Protein AF-A0A1I1MIX7-F1 (afdb_monomer)

Solvent-accessible surface area (backbone atoms only — not comparable to full-atom values): 12317 Å² total; per-residue (Å²): 139,83,84,81,81,80,83,80,70,85,82,81,63,100,79,68,85,80,72,80,70,82,56,67,70,62,54,50,52,52,53,54,58,64,48,46,45,30,50,53,32,47,52,51,39,51,51,48,45,48,46,65,67,43,51,55,58,55,56,74,70,38,85,90,53,54,66,66,58,53,48,53,56,44,54,57,51,50,57,50,48,54,55,51,53,52,52,50,50,56,52,46,53,53,43,52,72,75,42,73,88,74,57,72,67,53,57,50,32,51,50,51,44,53,51,52,50,49,50,35,66,76,44,53,48,55,58,50,50,55,51,51,52,38,46,70,72,72,46,88,76,84,88,73,64,64,66,59,54,49,54,52,50,52,50,51,43,44,51,35,30,51,51,46,23,51,51,49,52,49,64,54,55,66,52,61,72,58,74,78,66,76,71,76,98,74,79,72,93,71,84,86,63,86,76,84,82,72,90,86,90,130

Secondary structure (DSSP, 8-state):
-------------TT---S-S--HHHHHHHHHHHHHHHHHHHHHHHHHIIIIIIIHHHGGG-TTS-HHHHHHHHHHHHHHHHHHHHHHHHHHHHHHHTSSSPPHHHHHHHHHHHHHHHHIIIIIHHHHHHHHHHHHTT------THHHHHHHHHHHHHHHHHHHHHHHHHHHHHHHTTTT----S-S------GGGG-----

Radius of gyration: 31.41 Å; Cα contacts (8 Å, |Δi|>4): 96; chains: 1; bounding box: 87×46×108 Å

Mean predicted aligned error: 12.48 Å

pLDDT: mean 83.1, std 18.24, range [42.0, 98.69]

Structure (mmCIF, N/CA/C/O backbone):
data_AF-A0A1I1MIX7-F1
#
_entry.id   AF-A0A1I1MIX7-F1
#
loop_
_atom_site.group_PDB
_atom_site.id
_atom_site.type_symbol
_atom_site.label_atom_id
_atom_site.label_alt_id
_atom_site.label_comp_id
_atom_site.label_asym_id
_atom_site.label_entity_id
_atom_site.label_seq_id
_atom_site.pdbx_PDB_ins_code
_atom_site.Cartn_x
_atom_site.Cartn_y
_atom_site.Cartn_z
_atom_site.occupancy
_atom_site.B_iso_or_equiv
_atom_site.auth_seq_id
_atom_site.auth_comp_id
_atom_site.auth_asym_id
_atom_site.auth_atom_id
_atom_site.pdbx_PDB_model_num
ATOM 1 N N . MET A 1 1 ? -62.850 -11.387 54.634 1.00 42.66 1 MET A N 1
ATOM 2 C CA . MET A 1 1 ? -61.770 -12.376 54.425 1.00 42.66 1 MET A CA 1
ATOM 3 C C . MET A 1 1 ? -60.870 -11.863 53.310 1.00 42.66 1 MET A C 1
ATOM 5 O O . MET A 1 1 ? -61.192 -12.026 52.144 1.00 42.66 1 MET A O 1
ATOM 9 N N . SER A 1 2 ? -59.821 -11.125 53.666 1.00 42.34 2 SER A N 1
ATOM 10 C CA . SER A 1 2 ? -58.885 -10.482 52.737 1.00 42.34 2 SER A CA 1
ATOM 11 C C . SER A 1 2 ? -57.625 -11.338 52.601 1.00 42.34 2 SER A C 1
ATOM 13 O O . SER A 1 2 ? -56.813 -11.387 53.523 1.00 42.34 2 SER A O 1
ATOM 15 N N . HIS A 1 3 ? -57.473 -12.026 51.470 1.00 43.91 3 HIS A N 1
ATOM 16 C CA . HIS A 1 3 ? -56.252 -12.756 51.132 1.00 43.91 3 HIS A CA 1
ATOM 17 C C . HIS A 1 3 ? -55.156 -11.764 50.712 1.00 43.91 3 HIS A C 1
ATOM 19 O O . HIS A 1 3 ? -55.234 -11.164 49.643 1.00 43.91 3 HIS A O 1
ATOM 25 N N . GLN A 1 4 ? -54.130 -11.587 51.552 1.00 48.84 4 GLN A N 1
ATOM 26 C CA . GLN A 1 4 ? -52.862 -10.992 51.129 1.00 48.84 4 GLN A CA 1
ATOM 27 C C . GLN A 1 4 ? -52.078 -12.029 50.318 1.00 48.84 4 GLN A C 1
ATOM 29 O O . GLN A 1 4 ? -51.631 -13.041 50.855 1.00 48.84 4 GLN A O 1
ATOM 34 N N . HIS A 1 5 ? -51.890 -11.765 49.027 1.00 50.44 5 HIS A N 1
ATOM 35 C CA . HIS A 1 5 ? -50.872 -12.438 48.229 1.00 50.44 5 HIS A CA 1
ATOM 36 C C . HIS A 1 5 ? -49.501 -11.854 48.589 1.00 50.44 5 HIS A C 1
ATOM 38 O O . HIS A 1 5 ? -49.196 -10.707 48.264 1.00 50.44 5 HIS A O 1
ATOM 44 N N . GLY A 1 6 ? -48.681 -12.648 49.279 1.00 49.97 6 GLY A N 1
ATOM 45 C CA . GLY A 1 6 ? -47.275 -12.345 49.518 1.00 49.97 6 GLY A CA 1
ATOM 46 C C . GLY A 1 6 ? -46.502 -12.330 48.200 1.00 49.97 6 GLY A C 1
ATOM 47 O O . GLY A 1 6 ? -46.360 -13.357 47.540 1.00 49.97 6 GLY A O 1
ATOM 48 N N . ASN A 1 7 ? -46.009 -11.154 47.819 1.00 52.50 7 ASN A N 1
ATOM 49 C CA . ASN A 1 7 ? -45.075 -10.979 46.716 1.00 52.50 7 ASN A CA 1
ATOM 50 C C . ASN A 1 7 ? -43.683 -11.456 47.164 1.00 52.50 7 ASN A C 1
ATOM 52 O O . ASN A 1 7 ? -42.938 -10.714 47.804 1.00 52.50 7 ASN A O 1
ATOM 56 N N . LEU A 1 8 ? -43.352 -12.713 46.872 1.00 55.34 8 LEU A N 1
ATOM 57 C CA . LE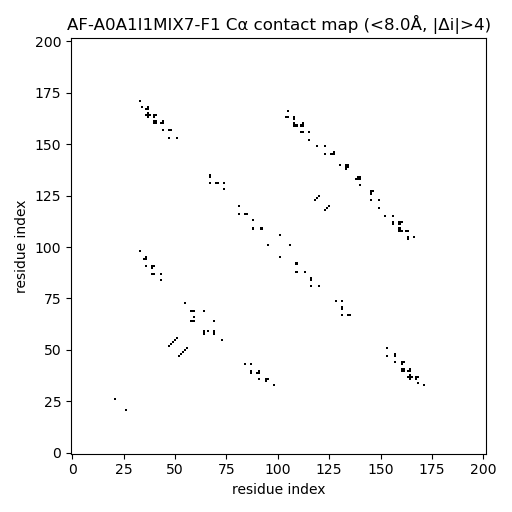U A 1 8 ? -42.007 -13.252 47.052 1.00 55.34 8 LEU A CA 1
ATOM 58 C C . LEU A 1 8 ? -41.136 -12.772 45.886 1.00 55.34 8 LEU A C 1
ATOM 60 O O . LEU A 1 8 ? -41.114 -13.375 44.814 1.00 55.34 8 LEU A O 1
ATOM 64 N N . GLY A 1 9 ? -40.436 -11.656 46.094 1.00 57.84 9 GLY A N 1
ATOM 65 C CA . GLY A 1 9 ? -39.380 -11.214 45.187 1.00 57.84 9 GLY A CA 1
ATOM 66 C C . GLY A 1 9 ? -38.271 -12.273 45.066 1.00 57.84 9 GLY A C 1
ATOM 67 O O . GLY A 1 9 ? -38.049 -13.042 46.006 1.00 57.84 9 GLY A O 1
ATOM 68 N N . PRO A 1 10 ? -37.565 -12.343 43.924 1.00 59.69 10 PRO A N 1
ATOM 69 C CA . PRO A 1 10 ? -36.564 -13.374 43.684 1.00 59.69 10 PRO A CA 1
ATOM 70 C C . PRO A 1 10 ? -35.424 -13.279 44.706 1.00 59.69 10 PRO A C 1
ATOM 72 O O . PRO A 1 10 ? -34.762 -12.247 44.830 1.00 59.69 10 PRO A O 1
ATOM 75 N N . SER A 1 11 ? -35.205 -14.381 45.429 1.00 56.81 11 SER A N 1
ATOM 76 C CA . SER A 1 11 ? -34.090 -14.571 46.358 1.00 56.81 11 SER A CA 1
ATOM 77 C C . SER A 1 11 ? -32.767 -14.404 45.608 1.00 56.81 11 SER A C 1
ATOM 79 O O . SER A 1 11 ? -32.398 -15.231 44.772 1.00 56.81 11 SER A O 1
ATOM 81 N N . ARG A 1 12 ? -32.072 -13.292 45.865 1.00 59.00 12 ARG A N 1
ATOM 82 C CA . ARG A 1 12 ? -30.731 -13.031 45.335 1.00 59.00 12 ARG A CA 1
ATOM 83 C C . ARG A 1 12 ? -29.746 -13.936 46.072 1.00 59.00 12 ARG A C 1
ATOM 85 O O . ARG A 1 12 ? -29.450 -13.709 47.241 1.00 59.00 12 ARG A O 1
ATOM 92 N N . GLY A 1 13 ? -29.274 -14.983 45.399 1.00 59.06 13 GLY A N 1
ATOM 93 C CA . GLY A 1 13 ? -28.223 -15.855 45.922 1.00 59.06 13 GLY A CA 1
ATOM 94 C C . GLY A 1 13 ? -26.883 -15.110 46.076 1.00 59.06 13 GLY A C 1
ATOM 95 O O . GLY A 1 13 ? -26.618 -14.174 45.321 1.00 59.06 13 GLY A O 1
ATOM 96 N N . PRO A 1 14 ? -26.008 -15.530 47.007 1.00 62.44 14 PRO A N 1
ATOM 97 C CA . PRO A 1 14 ? -24.787 -14.805 47.394 1.00 62.44 14 PRO A CA 1
ATOM 98 C C . PRO A 1 14 ? -23.654 -14.792 46.345 1.00 62.44 14 PRO A C 1
ATOM 100 O O . PRO A 1 14 ? -22.579 -14.274 46.619 1.00 62.44 14 PRO A O 1
ATOM 103 N N . PHE A 1 15 ? -23.876 -15.332 45.143 1.00 57.00 15 PHE A N 1
ATOM 104 C CA . PHE A 1 15 ? -22.891 -15.408 44.055 1.00 57.00 15 PHE A CA 1
ATOM 105 C C . PHE A 1 15 ? -23.497 -14.969 42.716 1.00 57.00 15 PHE A C 1
ATOM 107 O O . PHE A 1 15 ? -23.406 -15.656 41.699 1.00 57.00 15 PHE A O 1
ATOM 114 N N . GLN A 1 16 ? -24.159 -13.816 42.702 1.00 60.28 16 GLN A N 1
ATOM 115 C CA . GLN A 1 16 ? -24.535 -13.176 41.448 1.00 60.28 16 GLN A CA 1
ATOM 116 C C . GLN A 1 16 ? -23.322 -12.381 40.953 1.00 60.28 16 GLN A C 1
ATOM 118 O O . GLN A 1 16 ? -22.940 -11.385 41.556 1.00 60.28 16 GLN A O 1
ATOM 123 N N . ASN A 1 17 ? -22.680 -12.866 39.885 1.00 57.97 17 ASN A N 1
ATOM 124 C CA . ASN A 1 17 ? -21.638 -12.136 39.162 1.00 57.97 17 ASN A CA 1
ATOM 125 C C . ASN A 1 17 ? -22.316 -10.934 38.482 1.00 57.97 17 ASN A C 1
ATOM 127 O O . ASN A 1 17 ? -22.768 -11.017 37.343 1.00 57.97 17 ASN A O 1
ATOM 131 N N . ASP A 1 18 ? -22.473 -9.841 39.220 1.00 65.50 18 ASP A N 1
ATOM 132 C CA . ASP A 1 18 ? -23.163 -8.619 38.794 1.00 65.50 18 ASP A CA 1
ATOM 133 C C . ASP A 1 18 ? -22.338 -7.775 37.804 1.00 65.50 18 ASP A C 1
ATOM 135 O O . ASP A 1 18 ? -22.756 -6.694 37.393 1.00 65.50 18 ASP A O 1
ATOM 139 N N . GLY A 1 19 ? -21.163 -8.275 37.404 1.00 60.06 19 GLY A N 1
ATOM 140 C CA . GLY A 1 19 ? -20.243 -7.598 36.496 1.00 60.06 19 GLY A CA 1
ATOM 141 C C . GLY A 1 19 ? -19.558 -6.376 37.110 1.00 60.06 19 GLY A C 1
ATOM 142 O O . GLY A 1 19 ? -18.859 -5.668 36.387 1.00 60.06 19 GLY A O 1
ATOM 143 N N . SER A 1 20 ? -19.730 -6.123 38.414 1.00 65.25 20 SER A N 1
ATOM 144 C CA . SER A 1 20 ? -19.140 -4.969 39.099 1.00 65.25 20 SER A CA 1
ATOM 145 C C . SER A 1 20 ? -17.633 -5.110 39.326 1.00 65.25 20 SER A C 1
ATOM 147 O O . SER A 1 20 ? -16.941 -4.099 39.423 1.00 65.25 20 SER A O 1
ATOM 149 N N . VAL A 1 21 ? -17.109 -6.343 39.365 1.00 69.69 21 VAL A N 1
ATOM 150 C CA . VAL A 1 21 ? -15.674 -6.624 39.507 1.00 69.69 21 VAL A CA 1
ATOM 151 C C . VAL A 1 21 ? -15.020 -6.683 38.119 1.00 69.69 21 VAL A C 1
ATOM 153 O O . VAL A 1 21 ? -15.281 -7.625 37.362 1.00 69.69 21 VAL A O 1
ATOM 156 N N . PRO A 1 22 ? -14.143 -5.724 37.763 1.00 65.56 22 PRO A N 1
ATOM 157 C CA . PRO A 1 22 ? -13.394 -5.775 36.515 1.00 65.56 22 PRO A CA 1
ATOM 158 C C . PRO A 1 22 ? -12.522 -7.030 36.491 1.00 65.56 22 PRO A C 1
ATOM 160 O O . PRO A 1 22 ? -11.693 -7.228 37.377 1.00 65.56 22 PRO A O 1
ATOM 163 N N . GLN A 1 23 ? -12.686 -7.881 35.477 1.00 73.88 23 GLN A N 1
ATOM 164 C CA . GLN A 1 23 ? -11.796 -9.024 35.286 1.00 73.88 23 GLN A CA 1
ATOM 165 C C . GLN A 1 23 ? -10.536 -8.574 34.530 1.00 73.88 23 GLN A C 1
ATOM 167 O O . GLN A 1 23 ? -10.617 -8.323 33.321 1.00 73.88 23 GLN A O 1
ATOM 172 N N . PRO A 1 24 ? -9.362 -8.485 35.190 1.00 73.94 24 PRO A N 1
ATOM 173 C CA . PRO A 1 24 ? -8.175 -7.852 34.612 1.00 73.94 24 PRO A CA 1
ATOM 174 C C . PRO A 1 24 ? -7.695 -8.532 33.320 1.00 73.94 24 PRO A C 1
ATOM 176 O O . PRO A 1 24 ? -7.246 -7.850 32.401 1.00 73.94 24 PRO A O 1
ATOM 179 N N . GLY A 1 25 ? -7.852 -9.856 33.197 1.00 76.94 25 GLY A N 1
ATOM 180 C CA . GLY A 1 25 ? -7.454 -10.598 31.994 1.00 76.94 25 GLY A CA 1
ATOM 181 C C . GLY A 1 25 ? -8.296 -10.280 30.750 1.00 76.94 25 GLY A C 1
ATOM 182 O O . GLY A 1 25 ? -7.754 -10.146 29.654 1.00 76.94 25 GLY A O 1
ATOM 183 N N . ILE A 1 26 ? -9.612 -10.105 30.907 1.00 76.62 26 ILE A N 1
ATOM 184 C CA . ILE A 1 26 ? -10.526 -9.814 29.788 1.00 76.62 26 ILE A CA 1
ATOM 185 C C . ILE A 1 26 ? -10.331 -8.375 29.298 1.00 76.62 26 ILE A C 1
ATOM 187 O O . ILE A 1 26 ? -10.312 -8.126 28.091 1.00 76.62 26 ILE A O 1
ATOM 191 N N . GLU A 1 27 ? -10.145 -7.426 30.217 1.00 78.94 27 GLU A N 1
ATOM 192 C CA . GLU A 1 27 ? -9.895 -6.023 29.866 1.00 78.94 27 GLU A CA 1
ATOM 193 C C . GLU A 1 27 ? -8.525 -5.830 29.199 1.00 78.94 27 GLU A C 1
ATOM 195 O O . GLU A 1 27 ? -8.426 -5.100 28.210 1.00 78.94 27 GLU A O 1
ATOM 200 N N . ALA A 1 28 ? -7.492 -6.556 29.644 1.00 77.31 28 ALA A N 1
ATOM 201 C CA . ALA A 1 28 ? -6.195 -6.573 28.970 1.00 77.31 28 ALA A CA 1
ATOM 202 C C . ALA A 1 28 ? -6.303 -7.110 27.529 1.00 77.31 28 ALA A C 1
ATOM 204 O O . ALA A 1 28 ? -5.819 -6.469 26.594 1.00 77.31 28 ALA A O 1
ATOM 205 N N . ALA A 1 29 ? -7.004 -8.232 27.322 1.00 80.25 29 ALA A N 1
ATOM 206 C CA . ALA A 1 29 ? -7.214 -8.809 25.991 1.00 80.25 29 ALA A CA 1
ATOM 207 C C . ALA A 1 29 ? -7.983 -7.858 25.053 1.00 80.25 29 ALA A C 1
ATOM 209 O O . ALA A 1 29 ? -7.598 -7.667 23.898 1.00 80.25 29 ALA A O 1
ATOM 210 N N . ARG A 1 30 ? -9.025 -7.187 25.561 1.00 81.38 30 ARG A N 1
ATOM 211 C CA . ARG A 1 30 ? -9.769 -6.155 24.818 1.00 81.38 30 ARG A CA 1
ATOM 212 C C . ARG A 1 30 ? -8.898 -4.946 24.483 1.00 81.38 30 ARG A C 1
ATOM 214 O O . ARG A 1 30 ? -9.052 -4.373 23.406 1.00 81.38 30 ARG A O 1
ATOM 221 N N . GLY A 1 31 ? -8.000 -4.548 25.384 1.00 80.31 31 GLY A N 1
ATOM 222 C CA . GLY A 1 31 ? -7.022 -3.486 25.149 1.00 80.31 31 GLY A CA 1
ATOM 223 C C . GLY A 1 31 ? -6.083 -3.818 23.989 1.00 80.31 31 GLY A C 1
ATOM 224 O O . GLY A 1 31 ? -5.957 -3.024 23.058 1.00 80.31 31 GLY A O 1
ATOM 225 N N . VAL A 1 32 ? -5.506 -5.023 23.993 1.00 82.50 32 VAL A N 1
ATOM 226 C CA . VAL A 1 32 ? -4.638 -5.516 22.909 1.00 82.50 32 VAL A CA 1
ATOM 227 C C . VAL A 1 32 ? -5.398 -5.595 21.581 1.00 82.50 32 VAL A C 1
ATOM 229 O O . VAL A 1 32 ? -4.929 -5.074 20.571 1.00 82.50 32 VAL A O 1
ATOM 232 N N . GLN A 1 33 ? -6.609 -6.159 21.578 1.00 87.00 33 GLN A N 1
ATOM 233 C CA . GLN A 1 33 ? -7.450 -6.256 20.378 1.00 87.00 33 GLN A CA 1
ATOM 234 C C . GLN A 1 33 ? -7.757 -4.882 19.764 1.00 87.00 33 GLN A C 1
ATOM 236 O O . GLN A 1 33 ? -7.777 -4.726 18.546 1.00 87.00 33 GLN A O 1
ATOM 241 N N . ARG A 1 34 ? -7.967 -3.858 20.595 1.00 87.19 34 ARG A N 1
ATOM 242 C CA . ARG A 1 34 ? -8.242 -2.486 20.143 1.00 87.19 34 ARG A CA 1
ATOM 243 C C . ARG A 1 34 ? -7.042 -1.809 19.475 1.00 87.19 34 ARG A C 1
ATOM 245 O O . ARG A 1 34 ? -7.243 -0.927 18.641 1.00 87.19 34 ARG A O 1
ATOM 252 N N . LEU A 1 35 ? -5.820 -2.211 19.821 1.00 91.44 35 LEU A N 1
ATOM 253 C CA . LEU A 1 35 ? -4.591 -1.712 19.196 1.00 91.44 35 LEU A CA 1
ATOM 254 C C . LEU A 1 35 ? -4.305 -2.380 17.848 1.00 91.44 35 LEU A C 1
ATOM 256 O O . LEU A 1 35 ? -3.522 -1.852 17.063 1.00 91.44 35 LEU A O 1
ATOM 260 N N . PHE A 1 36 ? -4.967 -3.497 17.550 1.00 93.50 36 PHE A N 1
ATOM 261 C CA . PHE A 1 36 ? -4.713 -4.274 16.344 1.00 93.50 36 PHE A CA 1
ATOM 262 C C . PHE A 1 36 ? -4.994 -3.488 15.054 1.00 93.50 36 PHE A C 1
ATOM 264 O O . PHE A 1 36 ? -4.138 -3.425 14.177 1.00 93.50 36 PHE A O 1
ATOM 271 N N . LEU A 1 37 ? -6.150 -2.819 14.949 1.00 93.88 37 LEU A N 1
ATOM 272 C CA . LEU A 1 37 ? -6.503 -2.018 13.767 1.00 93.88 37 LEU A CA 1
ATOM 273 C C . LEU A 1 37 ? -5.492 -0.889 13.465 1.00 93.88 37 LEU A C 1
ATOM 275 O O . LEU A 1 37 ? -4.974 -0.866 12.347 1.00 93.88 37 LEU A O 1
ATOM 279 N N . PRO A 1 38 ? -5.191 0.046 14.397 1.00 95.25 38 PRO A N 1
ATOM 280 C CA . PRO A 1 38 ? -4.228 1.110 14.114 1.00 95.25 38 PRO A CA 1
ATOM 281 C C . PRO A 1 38 ? -2.820 0.561 13.876 1.00 95.25 38 PRO A C 1
ATOM 283 O O . PRO A 1 38 ? -2.110 1.096 13.033 1.00 95.25 38 PRO A O 1
ATOM 286 N N . PHE A 1 39 ? -2.423 -0.522 14.550 1.00 96.69 39 PHE A N 1
ATOM 287 C CA . PHE A 1 39 ? -1.136 -1.171 14.307 1.00 96.69 39 PHE A CA 1
ATOM 288 C C . PHE A 1 39 ? -1.003 -1.652 12.856 1.00 96.69 39 PHE A C 1
ATOM 290 O O . PHE A 1 39 ? -0.050 -1.288 12.170 1.00 96.69 39 PHE A O 1
ATOM 297 N N . VAL A 1 40 ? -1.986 -2.409 12.361 1.00 97.38 40 VAL A N 1
ATOM 298 C CA . VAL A 1 40 ? -1.993 -2.918 10.981 1.00 97.38 40 VAL A CA 1
ATOM 299 C C . VAL A 1 40 ? -2.028 -1.768 9.966 1.00 97.38 40 VAL A C 1
ATOM 301 O O . VAL A 1 40 ? -1.288 -1.800 8.984 1.00 97.38 40 VAL A O 1
ATOM 304 N N . ALA A 1 41 ? -2.837 -0.732 10.210 1.00 97.50 41 ALA A N 1
ATOM 305 C CA . ALA A 1 41 ? -2.936 0.426 9.321 1.00 97.50 41 ALA A CA 1
ATOM 306 C C . ALA A 1 41 ? -1.627 1.239 9.250 1.00 97.50 41 ALA A C 1
ATOM 308 O O . ALA A 1 41 ? -1.215 1.638 8.161 1.00 97.50 41 ALA A O 1
ATOM 309 N N . ILE A 1 42 ? -0.939 1.431 10.381 1.00 98.38 42 ILE A N 1
ATOM 310 C CA . ILE A 1 42 ? 0.362 2.115 10.439 1.00 98.38 42 ILE A CA 1
ATOM 311 C C . ILE A 1 42 ? 1.451 1.281 9.763 1.00 98.38 42 ILE A C 1
ATOM 313 O O . ILE A 1 42 ? 2.273 1.838 9.037 1.00 98.38 42 ILE A O 1
ATOM 317 N N . LEU A 1 43 ? 1.456 -0.041 9.960 1.00 98.50 43 LEU A N 1
ATOM 318 C CA . LEU A 1 43 ? 2.399 -0.921 9.268 1.00 98.50 43 LEU A CA 1
ATOM 319 C C . LEU A 1 43 ? 2.227 -0.852 7.751 1.00 98.50 43 LEU A C 1
ATOM 321 O O . LEU A 1 43 ? 3.218 -0.724 7.033 1.00 98.50 43 LEU A O 1
ATOM 325 N N . TRP A 1 44 ? 0.984 -0.885 7.264 1.00 98.56 44 TRP A N 1
ATOM 326 C CA . TRP A 1 44 ? 0.715 -0.720 5.838 1.00 98.56 44 TRP A CA 1
ATOM 327 C C . TRP A 1 44 ? 1.160 0.664 5.347 1.00 98.56 44 TRP A C 1
ATOM 329 O O . TRP A 1 44 ? 1.850 0.757 4.334 1.00 98.56 44 TRP A O 1
ATOM 339 N N . LEU A 1 45 ? 0.861 1.735 6.090 1.00 98.69 45 LEU A N 1
ATOM 340 C CA . LEU A 1 45 ? 1.309 3.086 5.744 1.00 98.69 45 LEU A CA 1
ATOM 341 C C . LEU A 1 45 ? 2.839 3.169 5.642 1.00 98.69 45 LEU A C 1
ATOM 343 O O . LEU A 1 45 ? 3.358 3.708 4.669 1.00 98.69 45 LEU A O 1
ATOM 347 N N . GLY A 1 46 ? 3.561 2.611 6.615 1.00 98.56 46 GLY A N 1
ATOM 348 C CA . GLY A 1 46 ? 5.022 2.577 6.617 1.00 98.56 46 GLY A CA 1
ATOM 349 C C . GLY A 1 46 ? 5.594 1.801 5.431 1.00 98.56 46 GLY A C 1
ATOM 350 O O . GLY A 1 46 ? 6.514 2.287 4.774 1.00 98.56 46 GLY A O 1
ATOM 351 N N . LEU A 1 47 ? 5.014 0.638 5.109 1.00 98.50 47 LEU A N 1
ATOM 352 C CA . LEU A 1 47 ? 5.387 -0.141 3.927 1.00 98.50 47 LEU A CA 1
ATOM 353 C C . LEU A 1 47 ? 5.181 0.666 2.636 1.00 98.50 47 LEU A C 1
ATOM 355 O O . LEU A 1 47 ? 6.086 0.735 1.808 1.00 98.50 47 LEU A O 1
ATOM 359 N N . LEU A 1 48 ? 4.014 1.293 2.481 1.00 98.25 48 LEU A N 1
ATOM 360 C CA . LEU A 1 48 ? 3.661 2.087 1.306 1.00 98.25 48 LEU A CA 1
ATOM 361 C C . LEU A 1 48 ? 4.603 3.285 1.134 1.00 98.25 48 LEU A C 1
ATOM 363 O O . LEU A 1 48 ? 5.138 3.497 0.048 1.00 98.25 48 LEU A O 1
ATOM 367 N N . LEU A 1 49 ? 4.866 4.040 2.204 1.00 98.44 49 LEU A N 1
ATOM 368 C CA . LEU A 1 49 ? 5.803 5.166 2.167 1.00 98.44 49 LEU A CA 1
ATOM 369 C C . LEU A 1 49 ? 7.229 4.701 1.843 1.00 98.44 49 LEU A C 1
ATOM 371 O O . LEU A 1 49 ? 7.891 5.281 0.982 1.00 98.44 49 LEU A O 1
ATOM 375 N N . GLY A 1 50 ? 7.686 3.624 2.483 1.00 98.25 50 GLY A N 1
ATOM 376 C CA . GLY A 1 50 ? 9.020 3.073 2.264 1.00 98.25 50 GLY A CA 1
ATOM 377 C C . GLY A 1 50 ? 9.237 2.587 0.831 1.00 98.25 50 GLY A C 1
ATOM 378 O O . GLY A 1 50 ? 10.259 2.900 0.224 1.00 98.25 50 GLY A O 1
ATOM 379 N N . VAL A 1 51 ? 8.277 1.860 0.257 1.00 97.56 51 VAL A N 1
ATOM 380 C CA . VAL A 1 51 ? 8.418 1.294 -1.092 1.00 97.56 51 VAL A CA 1
ATOM 381 C C . VAL A 1 51 ? 8.136 2.340 -2.173 1.00 97.56 51 VAL A C 1
ATOM 383 O O . VAL A 1 51 ? 8.972 2.552 -3.058 1.00 97.56 51 VAL A O 1
ATOM 386 N N . SER A 1 52 ? 6.986 3.013 -2.111 1.00 95.75 52 SER A N 1
ATOM 387 C CA . SER A 1 52 ? 6.507 3.876 -3.198 1.00 95.75 52 SER A CA 1
ATOM 388 C C . SER A 1 52 ? 7.156 5.260 -3.194 1.00 95.75 52 SER A C 1
ATOM 390 O O . SER A 1 52 ? 7.465 5.781 -4.264 1.00 95.75 52 SER A O 1
ATOM 392 N N . PHE A 1 53 ? 7.401 5.852 -2.019 1.00 96.56 53 PHE A N 1
ATOM 393 C CA . PHE A 1 53 ? 7.891 7.235 -1.913 1.00 96.56 53 PHE A CA 1
ATOM 394 C C . PHE A 1 53 ? 9.387 7.350 -1.635 1.00 96.56 53 PHE A C 1
ATOM 396 O O . PHE A 1 53 ? 9.963 8.396 -1.920 1.00 96.56 53 PHE A O 1
ATOM 403 N N . LEU A 1 54 ? 10.021 6.307 -1.097 1.00 97.62 54 LEU A N 1
ATOM 404 C CA . LEU A 1 54 ? 11.453 6.326 -0.800 1.00 97.62 54 LEU A CA 1
ATOM 405 C C . LEU A 1 54 ? 12.243 5.418 -1.745 1.00 97.62 54 LEU A C 1
ATOM 407 O O . LEU A 1 54 ? 13.032 5.907 -2.548 1.00 97.62 54 LEU A O 1
ATOM 411 N N . ALA A 1 55 ? 12.018 4.104 -1.698 1.00 96.44 55 ALA A N 1
ATOM 412 C CA . ALA A 1 55 ? 12.825 3.146 -2.454 1.00 96.44 55 ALA A CA 1
ATOM 413 C C . ALA A 1 55 ? 12.684 3.317 -3.976 1.00 96.44 55 ALA A C 1
ATOM 415 O O . ALA A 1 55 ? 13.676 3.258 -4.703 1.00 96.44 55 ALA A O 1
ATOM 416 N N . THR A 1 56 ? 11.461 3.547 -4.465 1.00 94.62 56 THR A N 1
ATOM 417 C CA . THR A 1 56 ? 11.182 3.670 -5.903 1.00 94.62 56 THR A CA 1
ATOM 418 C C . THR A 1 56 ? 11.820 4.890 -6.569 1.00 94.62 56 THR A C 1
ATOM 420 O O . THR A 1 56 ? 12.405 4.695 -7.632 1.00 94.62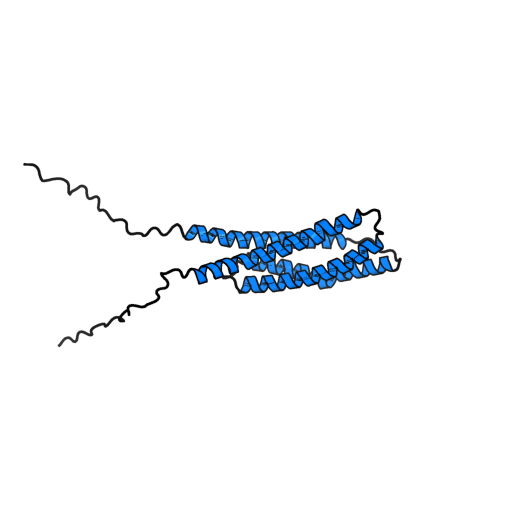 56 THR A O 1
ATOM 423 N N . PRO A 1 57 ? 11.740 6.123 -6.035 1.00 94.75 57 PRO A N 1
ATOM 424 C CA . PRO A 1 57 ? 12.447 7.246 -6.647 1.00 94.75 57 PRO A CA 1
ATOM 425 C C . PRO A 1 57 ? 13.966 7.112 -6.497 1.00 94.75 57 PRO A C 1
ATOM 427 O O . PRO A 1 57 ? 14.684 7.268 -7.480 1.00 94.75 57 PRO A O 1
ATOM 430 N N . VAL A 1 58 ? 14.458 6.726 -5.313 1.00 96.56 58 VAL A N 1
ATOM 431 C CA . VAL A 1 58 ? 15.904 6.669 -5.026 1.00 96.56 58 VAL A CA 1
ATOM 432 C C . VAL A 1 58 ? 16.652 5.703 -5.948 1.00 96.56 58 VAL A C 1
ATOM 434 O O . VAL A 1 58 ? 17.778 5.993 -6.342 1.00 96.56 58 VAL A O 1
ATOM 437 N N . LYS A 1 59 ? 16.051 4.579 -6.363 1.00 92.81 59 LYS A N 1
ATOM 438 C CA . LYS A 1 59 ? 16.728 3.659 -7.299 1.00 92.81 59 LYS A CA 1
ATOM 439 C C . LYS A 1 59 ? 17.009 4.275 -8.676 1.00 92.81 59 LYS A C 1
ATOM 441 O O . LYS A 1 59 ? 17.911 3.795 -9.351 1.00 92.81 59 LYS A O 1
ATOM 446 N N . PHE A 1 60 ? 16.268 5.302 -9.105 1.00 93.31 60 PHE A N 1
ATOM 447 C CA . PHE A 1 60 ? 16.512 5.975 -10.388 1.00 93.31 60 PHE A CA 1
ATOM 448 C C . PHE A 1 60 ? 17.635 7.019 -10.309 1.00 93.31 60 PHE A C 1
ATOM 450 O O . PHE A 1 60 ? 18.142 7.430 -11.346 1.00 93.31 60 PHE A O 1
ATOM 457 N N . GLU A 1 61 ? 18.072 7.384 -9.101 1.00 94.38 61 GLU A N 1
ATOM 458 C CA . GLU A 1 61 ? 19.240 8.248 -8.869 1.00 94.38 61 GLU A CA 1
ATOM 459 C C . GLU A 1 61 ? 20.569 7.473 -8.963 1.00 94.38 61 GLU A C 1
ATOM 461 O O . GLU A 1 61 ? 21.655 8.055 -8.999 1.00 94.38 61 GLU A O 1
ATOM 466 N N . ALA A 1 62 ? 20.518 6.137 -8.993 1.00 94.38 62 ALA A N 1
ATOM 467 C CA . ALA A 1 62 ? 21.706 5.303 -9.082 1.00 94.38 62 ALA A CA 1
ATOM 468 C C . ALA A 1 62 ? 22.304 5.348 -10.500 1.00 94.38 62 ALA A C 1
ATOM 470 O O . ALA A 1 62 ? 21.849 4.648 -11.399 1.00 94.38 62 ALA A O 1
ATOM 471 N N . VAL A 1 63 ? 23.380 6.121 -10.683 1.00 92.50 63 VAL A N 1
ATOM 472 C CA . VAL A 1 63 ? 24.068 6.314 -11.981 1.00 92.50 63 VAL A CA 1
ATOM 473 C C . VAL A 1 63 ? 24.536 4.999 -12.620 1.00 92.50 63 VAL A C 1
ATOM 475 O O . VAL A 1 63 ? 24.555 4.868 -13.841 1.00 92.50 63 VAL A O 1
ATOM 478 N N . SER A 1 64 ? 24.908 4.009 -11.806 1.00 94.94 64 SER A N 1
ATOM 479 C CA . SER A 1 64 ? 25.335 2.688 -12.283 1.00 94.94 64 SER A CA 1
ATOM 480 C C . SER A 1 64 ? 24.179 1.793 -12.740 1.00 94.94 64 SER A C 1
ATOM 482 O O . SER A 1 64 ? 24.426 0.750 -13.348 1.00 94.94 64 SER A O 1
ATOM 484 N N . LEU A 1 65 ? 22.928 2.160 -12.449 1.00 94.44 65 LEU A N 1
ATOM 485 C CA . LEU A 1 65 ? 21.758 1.346 -12.744 1.00 94.44 65 LEU A CA 1
ATOM 486 C C . LEU A 1 65 ? 21.126 1.773 -14.070 1.00 94.44 65 LEU A C 1
ATOM 488 O O . LEU A 1 65 ? 20.532 2.841 -14.194 1.00 94.44 65 LEU A O 1
ATOM 492 N N . ALA A 1 66 ? 21.203 0.896 -15.069 1.00 94.12 66 ALA A N 1
ATOM 493 C CA . ALA A 1 66 ? 20.551 1.134 -16.348 1.00 94.12 66 ALA A CA 1
ATOM 494 C C . ALA A 1 66 ? 19.020 1.205 -16.191 1.00 94.12 66 ALA A C 1
ATOM 496 O O . ALA A 1 66 ? 18.408 0.374 -15.513 1.00 94.12 66 ALA A O 1
ATOM 497 N N . LEU A 1 67 ? 18.388 2.157 -16.884 1.00 91.94 67 LEU A N 1
ATOM 498 C CA . LEU A 1 67 ? 16.945 2.399 -16.799 1.00 91.94 67 LEU A CA 1
ATOM 499 C C . LEU A 1 67 ? 16.083 1.138 -17.036 1.00 91.94 67 LEU A C 1
ATOM 501 O O . LEU A 1 67 ? 15.199 0.888 -16.216 1.00 91.94 67 LEU A O 1
ATOM 505 N N . PRO A 1 68 ? 16.320 0.302 -18.071 1.00 92.56 68 PRO A N 1
ATOM 506 C CA . PRO A 1 68 ? 15.520 -0.909 -18.278 1.00 92.56 68 PRO A CA 1
ATOM 507 C C . PRO A 1 68 ? 15.592 -1.882 -17.092 1.00 92.56 68 PRO A C 1
ATOM 509 O O . PRO A 1 68 ? 14.582 -2.471 -16.711 1.00 92.56 68 PRO A O 1
ATOM 512 N N . VAL A 1 69 ? 16.758 -1.985 -16.446 1.00 94.25 69 VAL A N 1
ATOM 513 C CA . VAL A 1 69 ? 16.952 -2.817 -15.250 1.00 94.25 69 VAL A CA 1
ATOM 514 C C . VAL A 1 69 ? 16.171 -2.239 -14.065 1.00 94.25 69 VAL A C 1
ATOM 516 O O . VAL A 1 69 ? 15.460 -2.969 -13.377 1.00 94.25 69 VAL A O 1
ATOM 519 N N . ALA A 1 70 ? 16.226 -0.921 -13.852 1.00 94.75 70 ALA A N 1
ATOM 520 C CA . ALA A 1 70 ? 15.460 -0.251 -12.798 1.00 94.75 70 ALA A CA 1
ATOM 521 C C . ALA A 1 70 ? 13.935 -0.417 -12.964 1.00 94.75 70 ALA A C 1
ATOM 523 O O . ALA A 1 70 ? 13.205 -0.543 -11.968 1.00 94.75 70 ALA A O 1
ATOM 524 N N . LEU A 1 71 ? 13.451 -0.421 -14.213 1.00 94.12 71 LEU A N 1
ATOM 525 C CA . LEU A 1 71 ? 12.046 -0.655 -14.552 1.00 94.12 71 LEU A CA 1
ATOM 526 C C . LEU A 1 71 ? 11.622 -2.101 -14.262 1.00 94.12 71 LEU A C 1
ATOM 528 O O . LEU A 1 71 ? 10.587 -2.294 -13.625 1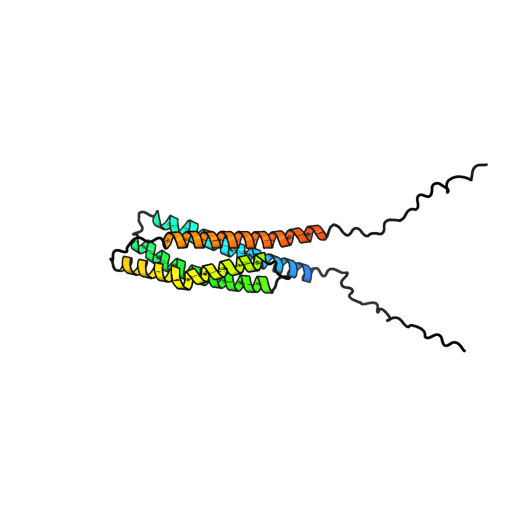.00 94.12 71 LEU A O 1
ATOM 532 N N . ASP A 1 72 ? 12.425 -3.099 -14.641 1.00 94.38 72 ASP A N 1
ATOM 533 C CA . ASP A 1 72 ? 12.108 -4.510 -14.372 1.00 94.38 72 ASP A CA 1
ATOM 534 C C . ASP A 1 72 ? 12.100 -4.829 -12.866 1.00 94.38 72 ASP A C 1
ATOM 536 O O . ASP A 1 72 ? 11.153 -5.432 -12.354 1.00 94.38 72 ASP A O 1
ATOM 540 N N . VAL A 1 73 ? 13.071 -4.300 -12.110 1.00 95.00 73 VAL A N 1
ATOM 541 C CA . VAL A 1 73 ? 13.063 -4.370 -10.635 1.00 95.00 73 VAL A CA 1
ATOM 542 C C . VAL A 1 73 ? 11.803 -3.713 -10.060 1.00 95.00 73 VAL A C 1
ATOM 544 O O . VAL A 1 73 ? 11.209 -4.218 -9.105 1.00 95.00 73 VAL A O 1
ATOM 547 N N . GLY A 1 74 ? 11.366 -2.596 -10.652 1.00 94.56 74 GLY A N 1
ATOM 548 C CA . GLY A 1 74 ? 10.120 -1.925 -10.285 1.00 94.56 74 GLY A CA 1
ATOM 549 C C . GLY A 1 74 ? 8.906 -2.819 -10.468 1.00 94.56 74 GLY A C 1
ATOM 550 O O . GLY A 1 74 ? 8.151 -3.005 -9.520 1.00 94.56 74 GLY A O 1
ATOM 551 N N . ARG A 1 75 ? 8.760 -3.414 -11.652 1.00 94.50 75 ARG A N 1
ATOM 552 C CA . ARG A 1 75 ? 7.657 -4.316 -11.998 1.00 94.50 75 ARG A CA 1
ATOM 553 C C . ARG A 1 75 ? 7.502 -5.445 -10.978 1.00 94.50 75 ARG A C 1
ATOM 555 O O . ARG A 1 75 ? 6.413 -5.665 -10.454 1.00 94.50 75 ARG A O 1
ATOM 562 N N . VAL A 1 76 ? 8.596 -6.128 -10.640 1.00 95.69 76 VAL A N 1
ATOM 563 C CA . VAL A 1 76 ? 8.563 -7.234 -9.667 1.00 95.69 76 VAL A CA 1
ATOM 564 C C . VAL A 1 76 ? 8.238 -6.735 -8.255 1.00 95.69 76 VAL A C 1
ATOM 566 O O . VAL A 1 76 ? 7.406 -7.329 -7.568 1.00 95.69 76 VAL A O 1
ATOM 569 N N . THR A 1 77 ? 8.843 -5.620 -7.834 1.00 96.12 77 THR A N 1
ATOM 570 C CA . THR A 1 77 ? 8.594 -5.016 -6.513 1.00 96.12 77 THR A CA 1
ATOM 571 C C . THR A 1 77 ? 7.131 -4.600 -6.348 1.00 96.12 77 THR A C 1
ATOM 573 O O . THR A 1 77 ? 6.512 -4.930 -5.338 1.00 96.12 77 THR A O 1
ATOM 576 N N . PHE A 1 78 ? 6.549 -3.930 -7.346 1.00 95.12 78 PHE A N 1
ATOM 577 C CA . PHE A 1 78 ? 5.160 -3.473 -7.296 1.00 95.12 78 PHE A CA 1
ATOM 578 C C . PHE A 1 78 ? 4.152 -4.620 -7.405 1.00 95.12 78 PHE A C 1
ATOM 580 O O . PHE A 1 78 ? 3.128 -4.589 -6.725 1.00 95.12 78 PHE A O 1
ATOM 587 N N . ALA A 1 79 ? 4.459 -5.676 -8.164 1.00 95.50 79 ALA A N 1
ATOM 588 C CA . ALA A 1 79 ? 3.636 -6.883 -8.184 1.00 95.50 79 ALA A CA 1
ATOM 589 C C . ALA A 1 79 ? 3.588 -7.574 -6.809 1.00 95.50 79 ALA A C 1
ATOM 591 O O . ALA A 1 79 ? 2.543 -8.095 -6.410 1.00 95.50 79 ALA A O 1
ATOM 592 N N . LEU A 1 80 ? 4.704 -7.584 -6.069 1.00 97.38 80 LEU A N 1
ATOM 593 C CA . LEU A 1 80 ? 4.727 -8.087 -4.695 1.00 97.38 80 LEU A CA 1
ATOM 594 C C . LEU A 1 80 ? 3.989 -7.144 -3.740 1.00 97.38 80 LEU A C 1
ATOM 596 O O . LEU A 1 80 ? 3.175 -7.622 -2.950 1.00 97.38 80 LEU A O 1
ATOM 600 N N . LEU A 1 81 ? 4.231 -5.832 -3.838 1.00 96.81 81 LEU A N 1
ATOM 601 C CA . LEU A 1 81 ? 3.544 -4.831 -3.024 1.00 96.81 81 LEU A CA 1
ATOM 602 C C . LEU A 1 81 ? 2.029 -4.997 -3.153 1.00 96.81 81 LEU A C 1
ATOM 604 O O . LEU A 1 81 ? 1.373 -5.199 -2.141 1.00 96.81 81 LEU A O 1
ATOM 608 N N . ALA A 1 82 ? 1.491 -5.059 -4.374 1.00 96.75 82 ALA A N 1
ATOM 609 C CA . ALA A 1 82 ? 0.058 -5.229 -4.610 1.00 96.75 82 ALA A CA 1
ATOM 610 C C . ALA A 1 82 ? -0.527 -6.461 -3.889 1.00 96.75 82 ALA A C 1
ATOM 612 O O . ALA A 1 82 ? -1.590 -6.376 -3.275 1.00 96.75 82 ALA A O 1
ATOM 613 N N . LYS A 1 83 ? 0.172 -7.606 -3.897 1.00 97.88 83 LYS A N 1
ATOM 614 C CA . LYS A 1 83 ? -0.258 -8.815 -3.162 1.00 97.88 83 LYS A CA 1
ATOM 615 C C . LYS A 1 83 ? -0.281 -8.588 -1.651 1.00 97.88 83 LYS A C 1
ATOM 617 O O . LYS A 1 83 ? -1.216 -9.011 -0.974 1.00 97.88 83 LYS A O 1
ATOM 622 N N . VAL A 1 84 ? 0.746 -7.924 -1.126 1.00 98.44 84 VAL A N 1
ATOM 623 C CA . VAL A 1 84 ? 0.850 -7.591 0.298 1.00 98.44 84 VAL A CA 1
ATOM 624 C C . VAL A 1 84 ? -0.226 -6.576 0.705 1.00 98.44 84 VAL A C 1
ATOM 626 O O . VAL A 1 84 ? -0.822 -6.715 1.768 1.00 98.44 84 VAL A O 1
ATOM 629 N N . GLU A 1 85 ? -0.560 -5.606 -0.146 1.00 98.19 85 GLU A N 1
ATOM 630 C CA . GLU A 1 85 ? -1.644 -4.649 0.105 1.00 98.19 85 GLU A CA 1
ATOM 631 C C . GLU A 1 85 ? -3.018 -5.327 0.177 1.00 98.19 85 GLU A C 1
ATOM 633 O O . GLU A 1 85 ? -3.834 -4.988 1.038 1.00 98.19 85 GLU A O 1
ATOM 638 N N . TRP A 1 86 ? -3.269 -6.342 -0.655 1.00 98.31 86 TRP A N 1
ATOM 639 C CA . TRP A 1 86 ? -4.474 -7.168 -0.538 1.00 98.31 86 TRP A CA 1
ATOM 640 C C . TRP A 1 86 ? -4.526 -7.946 0.782 1.00 98.31 86 TRP A C 1
ATOM 642 O O . TRP A 1 86 ? -5.588 -8.025 1.403 1.00 98.31 86 TRP A O 1
ATOM 652 N N . LEU A 1 87 ? -3.387 -8.456 1.262 1.00 98.31 87 LEU A N 1
ATOM 653 C CA . LEU A 1 87 ? -3.294 -9.088 2.581 1.00 98.31 87 LEU A CA 1
ATOM 654 C C . LEU A 1 87 ? -3.594 -8.090 3.712 1.00 98.31 87 LEU A C 1
ATOM 656 O O . LEU A 1 87 ? -4.359 -8.406 4.628 1.00 98.31 87 LEU A O 1
ATOM 660 N N . PHE A 1 88 ? -3.047 -6.874 3.647 1.00 98.44 88 PHE A N 1
ATOM 661 C CA . PHE A 1 88 ? -3.368 -5.815 4.606 1.00 98.44 88 PHE A CA 1
ATOM 662 C C . PHE A 1 88 ? -4.847 -5.429 4.560 1.00 98.44 88 PHE A C 1
ATOM 664 O O . PHE A 1 88 ? -5.472 -5.294 5.610 1.00 98.44 88 PHE A O 1
ATOM 671 N N . THR A 1 89 ? -5.434 -5.334 3.367 1.00 98.06 89 THR A N 1
ATOM 672 C CA . THR A 1 89 ? -6.866 -5.061 3.175 1.00 98.06 89 THR A CA 1
ATOM 673 C C . THR A 1 89 ? -7.727 -6.129 3.851 1.00 98.06 89 THR A C 1
ATOM 675 O O . THR A 1 89 ? -8.619 -5.798 4.635 1.00 98.06 89 THR A O 1
ATOM 678 N N . ALA A 1 90 ? -7.418 -7.411 3.624 1.00 97.81 90 ALA A N 1
ATOM 679 C CA . ALA A 1 90 ? -8.091 -8.531 4.280 1.00 97.81 90 ALA A CA 1
ATOM 680 C C . ALA A 1 90 ? -7.925 -8.489 5.813 1.00 97.81 90 ALA A C 1
ATOM 682 O O . ALA A 1 90 ? -8.869 -8.729 6.565 1.00 97.81 90 ALA A O 1
ATOM 683 N N . THR A 1 91 ? -6.740 -8.119 6.295 1.00 97.19 91 THR A N 1
ATOM 684 C CA . THR A 1 91 ? -6.466 -8.009 7.735 1.00 97.19 91 THR A CA 1
ATOM 685 C C . THR A 1 91 ? -7.250 -6.858 8.373 1.00 97.19 91 THR A C 1
ATOM 687 O O . THR A 1 91 ? -7.832 -7.020 9.447 1.00 97.19 91 THR A O 1
ATOM 690 N N . ILE A 1 92 ? -7.321 -5.701 7.705 1.00 95.69 92 ILE A N 1
ATOM 691 C CA . ILE A 1 92 ? -8.070 -4.533 8.181 1.00 95.69 92 ILE A CA 1
ATOM 692 C C . ILE A 1 92 ? -9.568 -4.822 8.237 1.00 95.69 92 ILE A C 1
ATOM 694 O O . ILE A 1 92 ? -10.194 -4.468 9.235 1.00 95.69 92 ILE A O 1
ATOM 698 N N . VAL A 1 93 ? -10.157 -5.477 7.228 1.00 95.12 93 VAL A N 1
ATOM 699 C CA . VAL A 1 93 ? -11.598 -5.781 7.278 1.00 95.12 93 VAL A CA 1
ATOM 700 C C . VAL A 1 93 ? -11.924 -6.702 8.453 1.00 95.12 93 VAL A C 1
ATOM 702 O O . VAL A 1 93 ? -12.871 -6.428 9.187 1.00 95.12 93 VAL A O 1
ATOM 705 N N . VAL A 1 94 ? -11.091 -7.713 8.728 1.00 94.06 94 VAL A N 1
ATOM 706 C CA . VAL A 1 94 ? -11.239 -8.564 9.921 1.00 94.06 94 VAL A CA 1
ATOM 707 C C . VAL A 1 94 ? -11.127 -7.731 11.203 1.00 94.06 94 VAL A C 1
ATOM 709 O O . VAL A 1 94 ? -11.976 -7.842 12.085 1.00 94.06 94 VAL A O 1
ATOM 712 N N . ALA A 1 95 ? -10.140 -6.836 11.300 1.00 92.69 95 ALA A N 1
ATOM 713 C CA . ALA A 1 95 ? -9.971 -5.962 12.463 1.00 92.69 95 ALA A CA 1
ATOM 714 C C . ALA A 1 95 ? -11.172 -5.019 12.693 1.00 92.69 95 ALA A C 1
ATOM 716 O O . ALA A 1 95 ? -11.556 -4.769 13.841 1.00 92.69 95 ALA A O 1
ATOM 717 N N . ILE A 1 96 ? -11.786 -4.512 11.617 1.00 91.19 96 ILE A N 1
ATOM 718 C CA . ILE A 1 96 ? -13.005 -3.693 11.675 1.00 91.19 96 ILE A CA 1
ATOM 719 C C . ILE A 1 96 ? -14.189 -4.530 12.171 1.00 91.19 96 ILE A C 1
ATOM 721 O O . ILE A 1 96 ? -14.897 -4.078 13.069 1.00 91.19 96 ILE A O 1
ATOM 725 N N . LEU A 1 97 ? -14.383 -5.742 11.641 1.00 89.88 97 LEU A N 1
ATOM 726 C CA . LEU A 1 97 ? -15.486 -6.636 12.025 1.00 89.88 97 LEU A CA 1
ATOM 727 C C . LEU A 1 97 ? -15.405 -7.097 13.488 1.00 89.88 97 LEU A C 1
ATOM 729 O O . LEU A 1 97 ? -16.432 -7.306 14.126 1.00 89.88 97 LEU A O 1
ATOM 733 N N . LEU A 1 98 ? -14.193 -7.223 14.032 1.00 87.12 98 LEU A N 1
ATOM 734 C CA . LEU A 1 98 ? -13.953 -7.582 15.433 1.00 87.12 98 LEU A CA 1
ATOM 735 C C . LEU A 1 98 ? -14.031 -6.382 16.395 1.00 87.12 98 LEU A C 1
ATOM 737 O O . LEU A 1 98 ? -13.877 -6.553 17.605 1.00 87.12 98 LEU A O 1
ATOM 741 N N . SER A 1 99 ? -14.229 -5.165 15.890 1.00 80.12 99 SER A N 1
ATOM 742 C CA . SER A 1 99 ? -14.292 -3.944 16.696 1.00 80.12 99 SER A CA 1
ATOM 743 C C . SER A 1 99 ? -15.744 -3.526 16.995 1.00 80.12 99 SER A C 1
ATOM 745 O O . SER A 1 99 ? -16.651 -3.864 16.238 1.00 80.12 99 SER A O 1
ATOM 747 N N . PRO A 1 100 ? -15.996 -2.745 18.071 1.00 75.81 100 PRO A N 1
ATOM 748 C CA . PRO A 1 100 ? -17.309 -2.140 18.331 1.00 75.81 100 PRO A CA 1
ATOM 749 C C . PRO A 1 100 ? -17.820 -1.341 17.121 1.00 75.81 100 PRO A C 1
ATOM 751 O O . PRO A 1 100 ? -16.984 -0.895 16.327 1.00 75.81 100 PRO A O 1
ATOM 754 N N . PRO A 1 101 ? -19.147 -1.097 17.009 1.00 66.12 101 PRO A N 1
ATOM 755 C CA . PRO A 1 101 ? -19.782 -0.641 15.780 1.00 66.12 101 PRO A CA 1
ATOM 756 C C . PRO A 1 101 ? -19.009 0.520 15.140 1.00 66.12 101 PRO A C 1
ATOM 758 O O . PRO A 1 101 ? -18.798 1.561 15.777 1.00 66.12 101 PRO A O 1
ATOM 761 N N . PRO A 1 102 ? -18.514 0.315 13.912 1.00 65.62 102 PRO A N 1
ATOM 762 C CA . PRO A 1 102 ? -17.601 1.239 13.266 1.00 65.62 102 PRO A CA 1
ATOM 763 C C . PRO A 1 102 ? -18.307 2.542 12.899 1.00 65.62 102 PRO A C 1
ATOM 765 O O . PRO A 1 102 ? -19.452 2.564 12.451 1.00 65.62 102 PRO A O 1
ATOM 768 N N . ARG A 1 103 ? -17.585 3.652 13.056 1.00 80.75 103 ARG A N 1
ATOM 769 C CA . ARG A 1 103 ? -18.028 4.958 12.563 1.00 80.75 103 ARG A CA 1
ATOM 770 C C . ARG A 1 103 ? -18.020 4.949 11.035 1.00 80.75 103 ARG A C 1
ATOM 772 O O . ARG A 1 103 ? -17.128 4.342 10.444 1.00 80.75 103 ARG A O 1
ATOM 779 N N . LEU A 1 104 ? -18.949 5.681 10.415 1.00 89.56 104 LEU A N 1
ATOM 780 C CA . LEU A 1 104 ? -19.043 5.865 8.957 1.00 89.56 104 LEU A CA 1
ATOM 781 C C . LEU A 1 104 ? -17.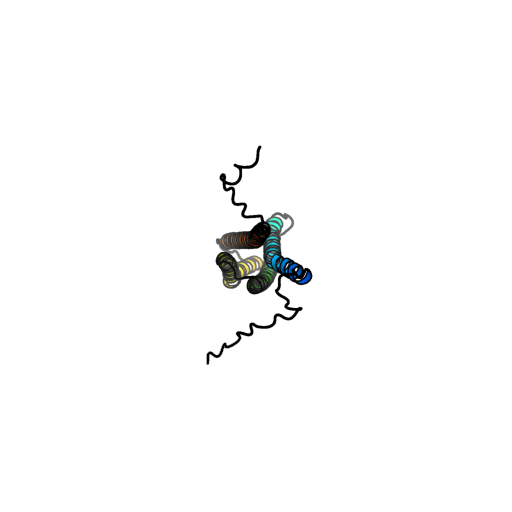672 6.140 8.315 1.00 89.56 104 LEU A C 1
ATOM 783 O O . LEU A 1 104 ? -17.326 5.531 7.310 1.00 89.56 104 LEU A O 1
ATOM 787 N N . LEU A 1 105 ? -16.851 6.968 8.969 1.00 90.62 105 LEU A N 1
ATOM 788 C CA . LEU A 1 105 ? -15.501 7.312 8.524 1.00 90.62 105 LEU A CA 1
ATOM 789 C C . LEU A 1 105 ? -14.587 6.092 8.292 1.00 90.62 105 LEU A C 1
ATOM 791 O O . LEU A 1 105 ? -13.859 6.074 7.305 1.00 90.62 105 LEU A O 1
ATOM 795 N N . ARG A 1 106 ? -14.642 5.053 9.141 1.00 92.50 106 ARG A N 1
ATOM 796 C CA . ARG A 1 106 ? -13.806 3.846 8.975 1.00 92.50 106 ARG A CA 1
ATOM 797 C C . ARG A 1 106 ? -14.146 3.105 7.691 1.00 92.50 106 ARG A C 1
ATOM 799 O O . ARG A 1 106 ? -13.246 2.737 6.942 1.00 92.50 106 ARG A O 1
ATOM 806 N N . TRP A 1 107 ? -15.439 2.907 7.444 1.00 93.00 107 TRP A N 1
ATOM 807 C CA . TRP A 1 107 ? -15.914 2.247 6.231 1.00 93.00 107 TRP A CA 1
ATOM 808 C C . TRP A 1 107 ? -15.635 3.083 4.989 1.00 93.00 107 TRP A C 1
ATOM 810 O O . TRP A 1 107 ? -15.242 2.517 3.975 1.00 93.00 107 TRP A O 1
ATOM 820 N N . SER A 1 108 ? -15.753 4.411 5.073 1.00 95.19 108 SER A N 1
ATOM 821 C CA . SER A 1 108 ? -15.386 5.302 3.970 1.00 95.19 108 SER A CA 1
ATOM 822 C C . SER A 1 108 ? -13.898 5.201 3.621 1.00 95.19 108 SER A C 1
ATOM 824 O O . SER A 1 108 ? -13.570 5.021 2.451 1.00 95.19 108 SER A O 1
ATOM 826 N N . CYS A 1 109 ? -12.994 5.246 4.610 1.00 95.81 109 CYS A N 1
ATOM 827 C CA . CYS A 1 109 ? -11.554 5.080 4.370 1.00 95.81 109 CYS A CA 1
ATOM 828 C C . CYS A 1 109 ? -11.229 3.691 3.802 1.00 95.81 109 CYS A C 1
ATOM 830 O O . CYS A 1 109 ? -10.483 3.583 2.831 1.00 95.81 109 CYS A O 1
ATOM 832 N N . PHE A 1 110 ? -11.812 2.630 4.366 1.00 95.94 110 PHE A N 1
ATOM 833 C CA . PHE A 1 110 ? -11.620 1.262 3.880 1.00 95.94 110 PHE A CA 1
ATOM 834 C C . PHE A 1 110 ? -12.143 1.067 2.447 1.00 95.94 110 PHE A C 1
ATOM 836 O O . PHE A 1 110 ? -11.461 0.476 1.607 1.00 95.94 110 PHE A O 1
ATOM 843 N N . GLY A 1 111 ? -13.332 1.593 2.149 1.00 96.75 111 GLY A N 1
ATOM 844 C CA . GLY A 1 111 ? -13.924 1.554 0.815 1.00 96.75 111 GLY A CA 1
ATOM 845 C C . GLY A 1 111 ? -13.076 2.309 -0.206 1.00 96.75 111 GLY A C 1
ATOM 846 O O . GLY A 1 111 ? -12.823 1.786 -1.288 1.00 96.75 111 GLY A O 1
ATOM 847 N N . ALA A 1 112 ? -12.560 3.487 0.158 1.00 97.31 112 ALA A N 1
ATOM 848 C CA . ALA A 1 112 ? -11.644 4.250 -0.686 1.00 97.31 112 ALA A CA 1
ATOM 849 C C . ALA A 1 112 ? -10.340 3.483 -0.966 1.00 97.31 112 ALA A C 1
ATOM 851 O O . ALA A 1 112 ? -9.940 3.382 -2.124 1.00 97.31 112 ALA A O 1
ATOM 852 N N . LEU A 1 113 ? -9.713 2.888 0.058 1.00 97.94 113 LEU A N 1
ATOM 853 C CA . LEU A 1 113 ? -8.513 2.054 -0.107 1.00 97.94 113 LEU A CA 1
ATOM 854 C C . LEU A 1 113 ? -8.764 0.891 -1.069 1.00 97.94 113 LEU A C 1
ATOM 856 O O . LEU A 1 113 ? -8.012 0.693 -2.020 1.00 97.94 113 LEU A O 1
ATOM 860 N N . THR A 1 114 ? -9.856 0.161 -0.849 1.00 97.88 114 THR A N 1
ATOM 861 C CA . THR A 1 114 ? -10.225 -0.996 -1.671 1.00 97.88 114 THR A CA 1
ATOM 862 C C . THR A 1 114 ? -10.501 -0.583 -3.116 1.00 97.88 114 THR A C 1
ATOM 864 O O . THR A 1 114 ? -10.040 -1.243 -4.044 1.00 97.88 114 THR A O 1
ATOM 867 N N . LEU A 1 115 ? -11.205 0.534 -3.326 1.00 98.19 115 LEU A N 1
ATOM 868 C CA . LEU A 1 115 ? -11.477 1.064 -4.660 1.00 98.19 115 LEU A CA 1
ATOM 869 C C . LEU A 1 115 ? -10.183 1.429 -5.394 1.00 98.19 115 LEU A C 1
ATOM 871 O O . LEU A 1 115 ? -10.021 1.062 -6.556 1.00 98.19 115 LEU A O 1
ATOM 875 N N . VAL A 1 116 ? -9.249 2.108 -4.723 1.00 98.12 116 VAL A N 1
ATOM 876 C CA . VAL A 1 116 ? -7.950 2.448 -5.319 1.00 98.12 116 VAL A CA 1
ATOM 877 C C . VAL A 1 116 ? -7.175 1.184 -5.691 1.00 98.12 116 VAL A C 1
ATOM 879 O O . VAL A 1 116 ? -6.684 1.097 -6.815 1.00 98.12 116 VAL A O 1
ATOM 882 N N . LEU A 1 117 ? -7.122 0.179 -4.809 1.00 97.75 117 LEU A N 1
ATOM 883 C CA . LEU A 1 117 ? -6.454 -1.094 -5.103 1.00 97.75 117 LEU A CA 1
ATOM 884 C C . LEU A 1 117 ? -7.089 -1.838 -6.279 1.00 97.75 117 LEU A C 1
ATOM 886 O O . LEU A 1 117 ? -6.368 -2.402 -7.098 1.00 97.75 117 LEU A O 1
ATOM 890 N N . LEU A 1 118 ? -8.418 -1.819 -6.406 1.00 98.19 118 LEU A N 1
ATOM 891 C CA . LEU A 1 118 ? -9.111 -2.411 -7.551 1.00 98.19 118 LEU A CA 1
ATOM 892 C C . LEU A 1 118 ? -8.747 -1.699 -8.854 1.00 98.19 118 LEU A C 1
ATOM 894 O O . LEU A 1 118 ? -8.390 -2.353 -9.831 1.00 98.19 118 LEU A O 1
ATOM 898 N N . VAL A 1 119 ? -8.787 -0.365 -8.866 1.00 98.06 119 VAL A N 1
ATOM 899 C CA . VAL A 1 119 ? -8.391 0.435 -10.036 1.00 98.06 119 VAL A CA 1
ATOM 900 C C . VAL A 1 119 ? -6.927 0.173 -10.402 1.00 98.06 119 VAL A C 1
ATOM 902 O O . VAL A 1 119 ? -6.597 0.027 -11.582 1.00 98.06 119 VAL A O 1
ATOM 905 N N . GLN A 1 120 ? -6.048 0.058 -9.404 1.00 97.44 120 GLN A N 1
ATOM 906 C CA . GLN A 1 120 ? -4.644 -0.275 -9.621 1.00 97.44 120 GLN A CA 1
ATOM 907 C C . GLN A 1 120 ? -4.471 -1.677 -10.206 1.00 97.44 120 GLN A C 1
ATOM 909 O O . 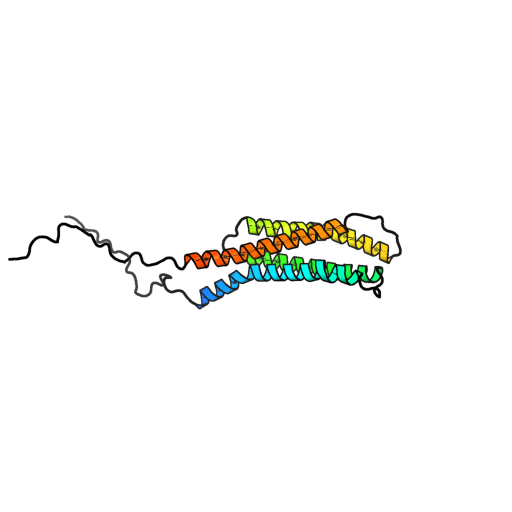GLN A 1 120 ? -3.812 -1.825 -11.232 1.00 97.44 120 GLN A O 1
ATOM 914 N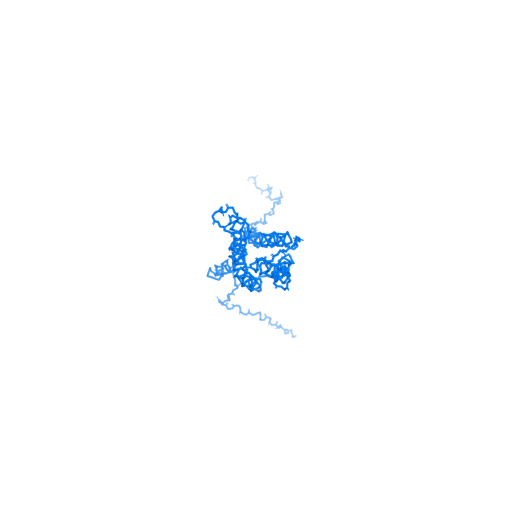 N . ALA A 1 121 ? -5.084 -2.690 -9.597 1.00 96.50 121 ALA A N 1
ATOM 915 C CA . ALA A 1 121 ? -4.924 -4.084 -9.990 1.00 96.50 121 ALA A CA 1
ATOM 916 C C . ALA A 1 121 ? -5.528 -4.395 -11.367 1.00 96.50 121 ALA A C 1
ATOM 918 O O . ALA A 1 121 ? -4.941 -5.154 -12.134 1.00 96.50 121 ALA A O 1
ATOM 919 N N . LEU A 1 122 ? -6.693 -3.822 -11.682 1.00 97.31 122 LEU A N 1
ATOM 920 C CA . LEU A 1 122 ? -7.448 -4.165 -12.890 1.00 97.31 122 LEU A CA 1
ATOM 921 C C . LEU A 1 122 ? -7.061 -3.328 -14.108 1.00 97.31 122 LEU A C 1
ATOM 923 O O . LEU A 1 122 ? -7.286 -3.763 -15.235 1.00 97.31 122 LEU A O 1
ATOM 927 N N . TRP A 1 123 ? -6.502 -2.133 -13.905 1.00 97.69 123 TRP A N 1
ATOM 928 C CA . TRP A 1 123 ? -6.223 -1.214 -15.005 1.00 97.69 123 TRP A CA 1
ATOM 929 C C . TRP A 1 123 ? -4.825 -0.613 -14.948 1.00 97.69 123 TRP A C 1
ATOM 931 O O . TRP A 1 123 ? -4.041 -0.802 -15.878 1.00 97.69 123 TRP A O 1
ATOM 941 N N . LEU A 1 124 ? -4.498 0.108 -13.874 1.00 96.44 124 LEU A N 1
ATOM 942 C CA . LEU A 1 124 ? -3.316 0.968 -13.879 1.00 96.44 124 LEU A CA 1
ATOM 943 C C . LEU A 1 124 ? -2.003 0.173 -13.911 1.00 96.44 124 LEU A C 1
ATOM 945 O O . LEU A 1 124 ? -1.127 0.493 -14.712 1.00 96.44 124 LEU A O 1
ATOM 949 N N . LEU A 1 125 ? -1.872 -0.863 -13.076 1.00 94.94 125 LEU A N 1
ATOM 950 C CA . LEU A 1 125 ? -0.685 -1.722 -13.045 1.00 94.94 125 LEU A CA 1
ATOM 951 C C . LEU A 1 125 ? -0.527 -2.526 -14.346 1.00 94.94 125 LEU A C 1
ATOM 953 O O . LEU A 1 125 ? 0.549 -2.432 -14.933 1.00 94.94 125 LEU A O 1
ATOM 957 N N . PRO A 1 126 ? -1.563 -3.204 -14.889 1.00 95.56 126 PRO A N 1
ATOM 958 C CA . PRO A 1 126 ? -1.464 -3.842 -16.204 1.00 95.56 126 PRO A CA 1
ATOM 959 C C . PRO A 1 126 ? -1.025 -2.886 -17.323 1.00 95.56 126 PRO A C 1
ATOM 961 O O . PRO A 1 126 ? -0.184 -3.236 -18.152 1.00 95.56 126 PRO A O 1
ATOM 964 N N . ALA A 1 127 ? -1.562 -1.660 -17.341 1.00 95.06 127 ALA A N 1
ATOM 965 C CA . ALA A 1 127 ? -1.201 -0.653 -18.337 1.00 95.06 127 ALA A CA 1
ATOM 966 C C . ALA A 1 127 ? 0.261 -0.190 -18.203 1.00 95.06 127 ALA A C 1
ATOM 968 O O . ALA A 1 127 ? 0.930 0.049 -19.209 1.00 95.06 127 ALA A O 1
ATOM 969 N N . LEU A 1 128 ? 0.772 -0.060 -16.975 1.00 94.00 128 LEU A N 1
ATOM 970 C CA . LEU A 1 128 ? 2.175 0.270 -16.720 1.00 94.00 128 LEU A CA 1
ATOM 971 C C . LEU A 1 128 ? 3.104 -0.893 -17.094 1.00 94.00 128 LEU A C 1
ATOM 973 O O . LEU A 1 128 ? 4.108 -0.667 -17.771 1.00 94.00 128 LEU A O 1
ATOM 977 N N . ASP A 1 129 ? 2.738 -2.123 -16.740 1.00 94.12 129 ASP A N 1
ATOM 978 C CA . ASP A 1 129 ? 3.519 -3.329 -17.029 1.00 94.12 129 ASP A CA 1
ATOM 979 C C . ASP A 1 129 ? 3.674 -3.567 -18.534 1.00 94.12 129 ASP A C 1
ATOM 981 O O . ASP A 1 129 ? 4.778 -3.846 -19.002 1.00 94.12 129 ASP A O 1
ATOM 985 N N . ALA A 1 130 ? 2.607 -3.375 -19.316 1.00 93.50 130 ALA A N 1
ATOM 986 C CA . ALA A 1 130 ? 2.668 -3.472 -20.775 1.00 93.50 130 ALA A CA 1
ATOM 987 C C . ALA A 1 130 ? 3.664 -2.468 -21.384 1.00 93.50 130 ALA A C 1
ATOM 989 O O . ALA A 1 130 ? 4.362 -2.771 -22.353 1.00 93.50 130 ALA A O 1
ATOM 990 N N . ARG A 1 131 ? 3.772 -1.271 -20.795 1.00 93.62 131 ARG A N 1
ATOM 991 C CA . ARG A 1 131 ? 4.710 -0.236 -21.251 1.00 93.62 131 ARG A CA 1
ATOM 992 C C . ARG A 1 131 ? 6.142 -0.562 -20.856 1.00 93.62 131 ARG A C 1
ATOM 994 O O . ARG A 1 131 ? 7.036 -0.385 -21.678 1.00 93.62 131 ARG A O 1
ATOM 1001 N N . VAL A 1 132 ? 6.361 -1.086 -19.649 1.00 93.50 132 VAL A N 1
ATOM 1002 C CA . VAL A 1 132 ? 7.676 -1.605 -19.241 1.00 93.50 132 VAL A CA 1
ATOM 1003 C C . VAL A 1 132 ? 8.114 -2.731 -20.178 1.00 93.50 132 VAL A C 1
ATOM 1005 O O . VAL A 1 132 ? 9.237 -2.697 -20.670 1.00 93.50 132 VAL A O 1
ATOM 1008 N N . ALA A 1 133 ? 7.225 -3.672 -20.507 1.00 93.62 133 ALA A N 1
ATOM 1009 C CA . ALA A 1 133 ? 7.520 -4.755 -21.444 1.00 93.62 133 ALA A CA 1
ATOM 1010 C C . ALA A 1 133 ? 7.913 -4.238 -22.842 1.00 93.62 133 ALA A C 1
ATOM 1012 O O . ALA A 1 133 ? 8.876 -4.731 -23.426 1.00 93.62 133 ALA A O 1
ATOM 1013 N N . ALA A 1 134 ? 7.232 -3.207 -23.355 1.00 93.19 134 ALA A N 1
ATOM 1014 C CA . ALA A 1 134 ? 7.583 -2.581 -24.632 1.00 93.19 134 AL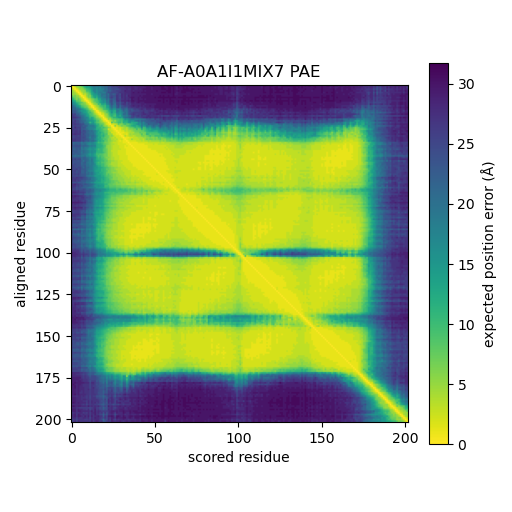A A CA 1
ATOM 1015 C C . ALA A 1 134 ? 8.977 -1.921 -24.610 1.00 93.19 134 ALA A C 1
ATOM 1017 O O . ALA A 1 134 ? 9.734 -2.071 -25.568 1.00 93.19 134 ALA A O 1
ATOM 1018 N N . ILE A 1 135 ? 9.340 -1.246 -23.511 1.00 92.94 135 ILE A N 1
ATOM 1019 C CA . ILE A 1 135 ? 10.679 -0.653 -23.327 1.00 92.94 135 ILE A CA 1
ATOM 1020 C C . ILE A 1 135 ? 11.749 -1.748 -23.266 1.00 92.94 135 ILE A C 1
ATOM 1022 O O . ILE A 1 135 ? 12.794 -1.624 -23.900 1.00 92.94 135 ILE A O 1
ATOM 1026 N N . LEU A 1 136 ? 11.485 -2.835 -22.535 1.00 91.38 136 LEU A N 1
ATOM 1027 C CA . LEU A 1 136 ? 12.399 -3.976 -22.432 1.00 91.38 136 LEU A CA 1
ATOM 1028 C C . LEU A 1 136 ? 12.616 -4.677 -23.781 1.00 91.38 136 LEU A C 1
ATOM 1030 O O . LEU A 1 136 ? 13.703 -5.188 -24.031 1.00 91.38 136 LEU A O 1
ATOM 1034 N N . ALA A 1 137 ? 11.621 -4.653 -24.670 1.00 93.56 137 ALA A N 1
ATOM 1035 C CA . ALA A 1 137 ? 11.736 -5.143 -26.044 1.00 93.56 137 ALA A CA 1
ATOM 1036 C C . ALA A 1 137 ? 12.475 -4.173 -26.996 1.00 93.56 137 ALA A C 1
ATOM 1038 O O . ALA A 1 137 ? 12.588 -4.458 -28.186 1.00 93.56 137 ALA A O 1
ATOM 1039 N N . GLY A 1 138 ? 12.963 -3.027 -26.503 1.00 91.50 138 GLY A N 1
ATOM 1040 C CA . GLY A 1 138 ? 13.644 -2.002 -27.303 1.00 91.50 138 GLY A CA 1
ATOM 1041 C C . GLY A 1 138 ? 12.703 -1.053 -28.056 1.00 91.50 138 GLY A C 1
ATOM 1042 O O . GLY A 1 138 ? 13.160 -0.268 -28.886 1.00 91.50 138 GLY A O 1
ATOM 1043 N N . GLY A 1 139 ? 11.396 -1.110 -27.787 1.00 89.00 139 GLY A N 1
ATOM 1044 C CA . GLY A 1 139 ? 10.401 -0.234 -28.399 1.00 89.00 139 GLY A CA 1
ATOM 1045 C C . GLY A 1 139 ? 10.351 1.157 -27.759 1.00 89.00 139 GLY A C 1
ATOM 1046 O O . GLY A 1 139 ? 10.583 1.326 -26.561 1.00 89.00 139 GLY A O 1
ATOM 1047 N N . ALA A 1 140 ? 9.984 2.166 -28.550 1.00 84.31 140 ALA A N 1
ATOM 1048 C CA . ALA A 1 140 ? 9.654 3.495 -28.040 1.00 84.31 140 ALA A CA 1
ATOM 1049 C C . ALA A 1 140 ? 8.186 3.543 -27.593 1.00 84.31 140 ALA A C 1
ATOM 1051 O O . ALA A 1 140 ? 7.300 3.034 -28.279 1.00 84.31 140 ALA A O 1
ATOM 1052 N N . VAL A 1 141 ? 7.914 4.185 -26.455 1.00 88.00 141 VAL A N 1
ATOM 1053 C CA . VAL A 1 141 ? 6.558 4.297 -25.901 1.00 88.00 141 VAL A CA 1
ATOM 1054 C C . VAL A 1 141 ? 6.156 5.763 -25.843 1.00 88.00 141 VAL A C 1
ATOM 1056 O O . VAL A 1 141 ? 6.903 6.593 -25.326 1.00 88.00 141 VAL A O 1
ATOM 1059 N N . ALA A 1 142 ? 4.963 6.088 -26.341 1.00 88.50 142 ALA A N 1
ATOM 1060 C CA . ALA A 1 142 ? 4.435 7.446 -26.266 1.00 88.50 142 ALA A CA 1
ATOM 1061 C C . ALA A 1 142 ? 4.308 7.911 -24.799 1.00 88.50 142 ALA A C 1
ATOM 1063 O O . ALA A 1 142 ? 3.974 7.093 -23.930 1.00 88.50 142 ALA A O 1
ATOM 1064 N N . PRO A 1 143 ? 4.552 9.197 -24.493 1.00 86.56 143 PRO A N 1
ATOM 1065 C CA . PRO A 1 143 ? 4.381 9.740 -23.150 1.00 86.56 143 PRO A CA 1
ATOM 1066 C C . PRO A 1 143 ? 2.907 9.705 -22.723 1.00 86.56 143 PRO A C 1
ATOM 1068 O O . PRO A 1 143 ? 2.002 9.922 -23.522 1.00 86.56 143 PRO A O 1
ATOM 1071 N N . THR A 1 144 ? 2.653 9.424 -21.442 1.00 91.69 144 THR A N 1
ATOM 1072 C CA . THR A 1 144 ? 1.293 9.403 -20.873 1.00 91.69 144 THR A CA 1
ATOM 1073 C C . THR A 1 144 ? 1.336 9.739 -19.384 1.00 91.69 144 THR A C 1
ATOM 1075 O O . THR A 1 144 ? 2.338 9.443 -18.729 1.00 91.69 144 THR A O 1
ATOM 1078 N N . ASN A 1 145 ? 0.198 10.128 -18.815 1.00 93.31 145 ASN A N 1
ATOM 1079 C CA . ASN A 1 145 ? 0.078 10.485 -17.400 1.00 93.31 145 ASN A CA 1
ATOM 1080 C C . ASN A 1 145 ? -0.140 9.300 -16.435 1.00 93.31 145 ASN A C 1
ATOM 1082 O O . ASN A 1 145 ? -0.361 9.534 -15.251 1.00 93.31 145 ASN A O 1
ATOM 1086 N N . HIS A 1 146 ? -0.054 8.038 -16.883 1.00 92.75 146 HIS A N 1
ATOM 1087 C CA . HIS A 1 146 ? -0.265 6.864 -16.014 1.00 92.75 146 HIS A CA 1
ATOM 1088 C C . HIS A 1 146 ? 0.637 6.862 -14.769 1.00 92.75 146 HIS A C 1
ATOM 1090 O O . HIS A 1 146 ? 0.185 6.506 -13.686 1.00 92.75 146 HIS A O 1
ATOM 1096 N N . HIS A 1 147 ? 1.888 7.315 -14.895 1.00 91.50 147 HIS A N 1
ATOM 1097 C CA . HIS A 1 147 ? 2.789 7.424 -13.746 1.00 91.50 147 HIS A CA 1
ATOM 1098 C C . HIS A 1 147 ? 2.300 8.470 -12.731 1.00 91.50 147 HIS A C 1
ATOM 1100 O O . HIS A 1 147 ? 2.303 8.216 -11.532 1.00 91.50 147 HIS A O 1
ATOM 1106 N N . LEU A 1 148 ? 1.827 9.632 -13.194 1.00 94.56 148 LEU A N 1
ATOM 1107 C CA . LEU A 1 148 ? 1.279 10.662 -12.307 1.00 94.56 148 LEU A CA 1
ATOM 1108 C C . LEU A 1 148 ? 0.000 10.177 -11.611 1.00 94.56 148 LEU A C 1
ATOM 1110 O O . LEU A 1 148 ? -0.152 10.381 -10.410 1.00 94.56 148 LEU A O 1
ATOM 1114 N N . LEU A 1 149 ? -0.885 9.489 -12.340 1.00 96.44 149 LEU A N 1
ATOM 1115 C CA . LEU A 1 149 ? -2.078 8.861 -11.761 1.00 96.44 149 LEU A CA 1
ATOM 1116 C C . LEU A 1 149 ? -1.708 7.848 -10.674 1.00 96.44 149 LEU A C 1
ATOM 1118 O O . LEU A 1 149 ? -2.357 7.815 -9.631 1.00 96.44 149 LEU A O 1
ATOM 1122 N N . TYR A 1 150 ? -0.643 7.070 -10.887 1.00 95.19 150 TYR A N 1
ATOM 1123 C CA . TYR A 1 150 ? -0.129 6.145 -9.883 1.00 95.19 150 TYR A CA 1
ATOM 1124 C C . TYR A 1 150 ? 0.338 6.884 -8.625 1.00 95.19 150 TYR A C 1
ATOM 1126 O O . TYR A 1 150 ? -0.099 6.546 -7.532 1.00 95.19 150 TYR A O 1
ATOM 1134 N N . VAL A 1 151 ? 1.136 7.947 -8.766 1.00 96.44 151 VAL A N 1
ATOM 1135 C CA . VAL A 1 151 ? 1.602 8.758 -7.624 1.00 96.44 151 VAL A CA 1
ATOM 1136 C C . VAL A 1 151 ? 0.432 9.352 -6.833 1.00 96.44 151 VAL A C 1
ATOM 1138 O O . VAL A 1 151 ? 0.423 9.295 -5.604 1.00 96.44 151 VAL A O 1
ATOM 1141 N N . VAL A 1 152 ? -0.582 9.888 -7.519 1.00 97.81 152 VAL A N 1
ATOM 1142 C CA . VAL A 1 152 ? -1.785 10.428 -6.864 1.00 97.81 152 VAL A CA 1
ATOM 1143 C C . VAL A 1 152 ? -2.560 9.326 -6.134 1.00 97.81 152 VAL A C 1
ATOM 1145 O O . VAL A 1 152 ? -3.018 9.548 -5.013 1.00 97.81 152 VAL A O 1
ATOM 1148 N N . ALA A 1 153 ? -2.675 8.134 -6.723 1.00 97.56 153 ALA A N 1
ATOM 1149 C CA . ALA A 1 153 ? -3.307 6.982 -6.083 1.00 97.56 153 ALA A CA 1
ATOM 1150 C C . ALA A 1 153 ? -2.550 6.532 -4.819 1.00 97.56 153 ALA A C 1
ATOM 1152 O O . ALA A 1 153 ? -3.175 6.303 -3.782 1.00 97.56 153 ALA A O 1
ATOM 1153 N N . GLU A 1 154 ? -1.217 6.473 -4.864 1.00 98.00 154 GLU A N 1
ATOM 1154 C CA . GLU A 1 154 ? -0.385 6.161 -3.695 1.00 98.00 154 GLU A CA 1
ATOM 1155 C C . GLU A 1 154 ? -0.563 7.200 -2.580 1.00 98.00 154 GLU A C 1
ATOM 1157 O O . GLU A 1 154 ? -0.715 6.839 -1.411 1.00 98.00 154 GLU A O 1
ATOM 1162 N N . LEU A 1 155 ? -0.623 8.489 -2.930 1.00 98.25 155 LEU A N 1
ATOM 1163 C CA . LEU A 1 155 ? -0.870 9.559 -1.963 1.00 98.25 155 LEU A CA 1
ATOM 1164 C C . LEU A 1 155 ? -2.269 9.451 -1.342 1.00 98.25 155 LEU A C 1
ATOM 1166 O O . LEU A 1 155 ? -2.420 9.601 -0.129 1.00 98.25 155 LEU A O 1
ATOM 1170 N N . ALA A 1 156 ? -3.290 9.146 -2.145 1.00 98.19 156 ALA A N 1
ATOM 1171 C CA . ALA A 1 156 ? -4.646 8.935 -1.651 1.00 98.19 156 ALA A CA 1
ATOM 1172 C C . ALA A 1 156 ? -4.711 7.767 -0.652 1.00 98.19 156 ALA A C 1
ATOM 1174 O O . ALA A 1 156 ? -5.320 7.910 0.412 1.00 98.19 156 ALA A O 1
ATOM 1175 N N . LYS A 1 157 ? -4.033 6.643 -0.938 1.00 98.31 157 LYS A N 1
ATOM 1176 C CA . LYS A 1 157 ? -3.914 5.521 0.009 1.00 98.31 157 LYS A CA 1
ATOM 1177 C C . LYS A 1 157 ? -3.199 5.941 1.293 1.00 98.31 157 LYS A C 1
ATOM 1179 O O . LYS A 1 157 ? -3.692 5.644 2.379 1.00 98.31 157 LYS A O 1
ATOM 1184 N N . ALA A 1 158 ? -2.089 6.675 1.189 1.00 98.50 158 ALA A N 1
ATOM 1185 C CA . ALA A 1 158 ? -1.350 7.158 2.354 1.00 98.50 158 ALA A CA 1
ATOM 1186 C C . ALA A 1 158 ? -2.227 8.032 3.271 1.00 98.50 158 ALA A C 1
ATOM 1188 O O . ALA A 1 158 ? -2.268 7.820 4.483 1.00 98.50 158 ALA A O 1
ATOM 1189 N N . LEU A 1 159 ? -2.992 8.967 2.697 1.00 98.44 159 LEU A N 1
ATOM 1190 C CA . LEU A 1 159 ? -3.919 9.822 3.444 1.00 98.44 159 LEU A CA 1
ATOM 1191 C C . LEU A 1 159 ? -5.078 9.023 4.060 1.00 98.44 159 LEU A C 1
ATOM 1193 O O . LEU A 1 159 ? -5.446 9.252 5.215 1.00 98.44 159 LEU A O 1
ATOM 1197 N N . ALA A 1 160 ? -5.639 8.055 3.333 1.00 97.94 160 ALA A N 1
ATOM 1198 C CA . ALA A 1 160 ? -6.693 7.185 3.851 1.00 97.94 160 ALA A CA 1
ATOM 1199 C C . ALA A 1 160 ? -6.202 6.310 5.022 1.00 97.94 160 ALA A C 1
ATOM 1201 O O . ALA A 1 160 ? -6.911 6.153 6.016 1.00 97.94 160 ALA A O 1
ATOM 1202 N N . LEU A 1 161 ? -4.972 5.791 4.958 1.00 98.25 161 LEU A N 1
ATOM 1203 C CA . LEU A 1 161 ? -4.364 5.026 6.051 1.00 98.25 161 LEU A CA 1
ATOM 1204 C C . LEU A 1 161 ? -4.019 5.905 7.250 1.00 98.25 161 LEU A C 1
ATOM 1206 O O . LEU A 1 161 ? -4.256 5.501 8.390 1.00 98.25 161 LEU A O 1
ATOM 1210 N N . LEU A 1 162 ? -3.509 7.115 7.016 1.00 98.19 162 LEU A N 1
ATOM 1211 C CA . LEU A 1 162 ? -3.220 8.076 8.078 1.00 98.19 162 LEU A CA 1
ATOM 1212 C C . LEU A 1 162 ? -4.498 8.476 8.826 1.00 98.19 162 LEU A C 1
ATOM 1214 O O . LEU A 1 162 ? -4.532 8.445 10.056 1.00 98.19 162 LEU A O 1
ATOM 1218 N N . THR A 1 163 ? -5.564 8.799 8.091 1.00 96.75 163 THR A N 1
ATOM 1219 C CA . THR A 1 163 ? -6.870 9.149 8.673 1.00 96.75 163 THR A CA 1
ATOM 1220 C C . THR A 1 163 ? -7.489 7.976 9.429 1.00 96.75 163 THR A C 1
ATOM 1222 O O . THR A 1 163 ? -7.940 8.162 10.560 1.00 96.75 163 THR A O 1
ATOM 1225 N N . LEU A 1 164 ? -7.448 6.762 8.868 1.00 95.88 164 LEU A N 1
ATOM 1226 C CA . LEU A 1 164 ? -7.920 5.548 9.538 1.00 95.88 164 LEU A CA 1
ATOM 1227 C C . LEU A 1 164 ? -7.145 5.277 10.836 1.00 95.88 164 LEU A C 1
ATOM 1229 O O . LEU A 1 164 ? -7.751 4.994 11.869 1.00 95.88 164 LEU A O 1
ATOM 1233 N N . SER A 1 165 ? -5.817 5.404 10.800 1.00 95.38 165 SER A N 1
ATOM 1234 C CA . SER A 1 165 ? -4.946 5.198 11.964 1.00 95.38 165 SER A CA 1
ATOM 1235 C C . SER A 1 165 ? -5.209 6.236 13.056 1.00 95.38 165 SER A C 1
ATOM 1237 O O . SER A 1 165 ? -5.377 5.880 14.223 1.00 95.38 165 SER A O 1
ATOM 1239 N N . GLY A 1 166 ? -5.298 7.516 12.680 1.00 94.75 166 GLY A N 1
ATOM 1240 C CA . GLY A 1 166 ? -5.574 8.618 13.600 1.00 94.75 166 GLY A CA 1
ATOM 1241 C C . GLY A 1 166 ? -6.952 8.508 14.249 1.00 94.75 166 GLY A C 1
ATOM 1242 O O . GLY A 1 166 ? -7.072 8.646 15.466 1.00 94.75 166 GLY A O 1
ATOM 1243 N N . GLU A 1 167 ? -7.987 8.182 13.470 1.00 93.00 167 GLU A N 1
ATOM 1244 C CA . GLU A 1 167 ? -9.332 7.932 13.997 1.00 93.00 167 GLU A CA 1
ATOM 1245 C C . GLU A 1 167 ? -9.327 6.756 14.978 1.00 93.00 167 GLU A C 1
ATOM 1247 O O . GLU A 1 167 ? -9.869 6.871 16.083 1.00 93.00 167 GLU A O 1
ATOM 1252 N N . ALA A 1 168 ? -8.690 5.643 14.599 1.00 91.94 168 ALA A N 1
ATOM 1253 C CA . ALA A 1 168 ? -8.640 4.449 15.423 1.00 91.94 168 ALA A CA 1
ATOM 1254 C C . ALA A 1 168 ? -7.965 4.743 16.769 1.00 91.94 168 ALA A C 1
ATOM 1256 O O . ALA A 1 168 ? -8.559 4.436 17.804 1.00 91.94 168 ALA A O 1
ATOM 1257 N N . LEU A 1 169 ? -6.812 5.423 16.770 1.00 91.94 169 LEU A N 1
ATOM 1258 C CA . LEU A 1 169 ? -6.103 5.852 17.982 1.00 91.94 169 LEU A CA 1
ATOM 1259 C C . LEU A 1 169 ? -6.913 6.852 18.820 1.00 91.94 169 LEU A C 1
ATOM 1261 O O . LEU A 1 169 ? -7.044 6.682 20.035 1.00 91.94 169 LEU A O 1
ATOM 1265 N N . TRP A 1 170 ? -7.524 7.860 18.193 1.00 89.69 170 TRP A N 1
ATOM 1266 C CA . TRP A 1 170 ? -8.366 8.840 18.888 1.00 89.69 170 TRP A CA 1
ATOM 1267 C C . TRP A 1 170 ? -9.553 8.173 19.595 1.00 89.69 170 TRP A C 1
ATOM 1269 O O . TRP A 1 170 ? -9.914 8.528 20.721 1.00 89.69 170 TRP A O 1
ATOM 1279 N N . SER A 1 171 ? -10.138 7.151 18.965 1.00 86.00 171 SER A N 1
ATOM 1280 C CA . SER A 1 171 ? -11.242 6.375 19.536 1.00 86.00 171 SER A CA 1
ATOM 1281 C C . SER A 1 171 ? -10.860 5.597 20.804 1.00 86.00 171 SER A C 1
ATOM 1283 O O . SER A 1 171 ? -11.756 5.213 21.564 1.00 86.00 171 SER A O 1
ATOM 1285 N N . LEU A 1 172 ? -9.562 5.366 21.037 1.00 85.00 172 LEU A N 1
ATOM 1286 C CA . LEU A 1 172 ? -9.034 4.771 22.267 1.00 85.00 172 LEU A CA 1
ATOM 1287 C C . LEU A 1 172 ? -8.905 5.828 23.369 1.00 85.00 172 LEU A C 1
ATOM 1289 O O . LEU A 1 172 ? -9.357 5.596 24.489 1.00 85.00 172 LEU A O 1
ATOM 1293 N N . SER A 1 173 ? -8.375 7.010 23.035 1.00 80.88 173 SER A N 1
ATOM 1294 C CA . SER A 1 173 ? -8.164 8.115 23.985 1.00 80.88 173 SER A CA 1
ATOM 1295 C C . SER A 1 173 ? -9.474 8.654 24.576 1.00 80.88 173 SER A C 1
ATOM 1297 O O . SER A 1 173 ? -9.611 8.790 25.793 1.00 80.88 173 SER A O 1
ATOM 1299 N N . GLY A 1 174 ? -10.497 8.864 23.737 1.00 64.44 174 GLY A N 1
ATOM 1300 C CA . GLY A 1 174 ? -11.791 9.400 24.178 1.00 64.44 174 GLY A CA 1
ATOM 1301 C C . GLY A 1 174 ? -12.557 8.513 25.172 1.00 64.44 174 GLY A C 1
ATOM 1302 O O . GLY A 1 174 ? -13.432 9.009 25.877 1.00 64.44 174 GLY A O 1
ATOM 1303 N N . ARG A 1 175 ? -12.231 7.215 25.271 1.00 58.53 175 ARG A N 1
ATOM 1304 C CA . ARG A 1 175 ? -12.855 6.296 26.244 1.00 58.53 175 ARG A CA 1
ATOM 1305 C C . ARG A 1 175 ? -12.184 6.357 27.613 1.00 58.53 175 ARG A C 1
ATOM 1307 O O . ARG A 1 175 ? -12.878 6.276 28.623 1.00 58.53 175 ARG A O 1
ATOM 1314 N N . ASN A 1 176 ? -10.871 6.581 27.660 1.00 53.38 176 ASN A N 1
ATOM 1315 C CA . ASN A 1 176 ? -10.139 6.729 28.921 1.00 53.38 176 ASN A CA 1
ATOM 1316 C C . ASN A 1 176 ? -10.593 7.982 29.695 1.00 53.38 176 ASN A C 1
ATOM 1318 O O . ASN A 1 176 ? -10.666 7.956 30.920 1.00 53.38 176 ASN A O 1
ATOM 1322 N N . ALA A 1 177 ? -11.011 9.042 28.992 1.00 50.72 177 ALA A N 1
ATOM 1323 C CA . ALA A 1 177 ? -11.545 10.270 29.595 1.00 50.72 177 ALA A CA 1
ATOM 1324 C C . ALA A 1 177 ? -12.951 10.128 30.232 1.00 50.72 177 ALA A C 1
ATOM 1326 O O . ALA A 1 177 ? -13.401 11.039 30.938 1.00 50.72 177 ALA A O 1
ATOM 1327 N N . GLY A 1 178 ? -13.655 9.016 29.978 1.00 47.97 178 GLY A N 1
ATOM 1328 C CA . GLY A 1 178 ? -14.961 8.701 30.572 1.00 47.97 178 GLY A CA 1
ATOM 1329 C C . GLY A 1 178 ? -14.870 7.926 31.891 1.00 47.97 178 GLY A C 1
ATOM 1330 O O . GLY A 1 178 ? -15.755 8.053 32.731 1.00 47.97 178 GLY A O 1
ATOM 1331 N N . CYS A 1 17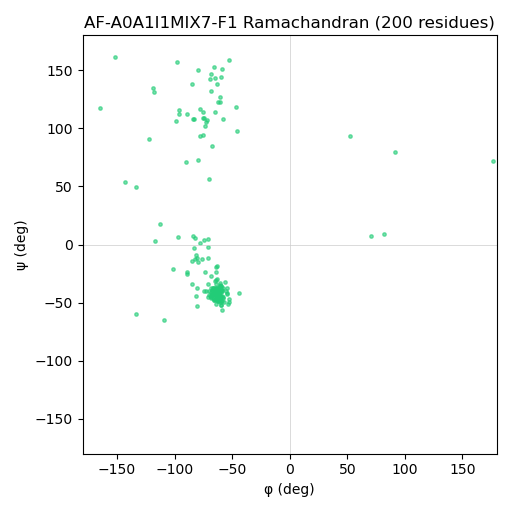9 ? -13.782 7.180 32.114 1.00 49.94 179 CYS A N 1
ATOM 1332 C CA . CYS A 1 179 ? -13.622 6.308 33.284 1.00 49.94 179 CYS A CA 1
ATOM 1333 C C . CYS A 1 179 ? -13.172 7.049 34.564 1.00 49.94 179 CYS A C 1
ATOM 1335 O O . CYS A 1 179 ? -13.176 6.467 35.642 1.00 49.94 179 CYS A O 1
ATOM 1337 N N . GLY A 1 180 ? -12.802 8.333 34.464 1.00 46.62 180 GLY A N 1
ATOM 1338 C CA . GLY A 1 180 ? -12.370 9.167 35.598 1.00 46.62 180 GLY A CA 1
ATOM 1339 C C . GLY A 1 180 ? -13.454 10.063 36.211 1.00 46.62 180 GLY A C 1
ATOM 1340 O O . GLY A 1 180 ? -13.126 10.916 37.028 1.00 46.62 180 GLY A O 1
ATOM 1341 N N . ARG A 1 181 ? -14.726 9.942 35.794 1.00 49.88 181 ARG A N 1
ATOM 1342 C CA . ARG A 1 181 ? -15.803 10.886 36.173 1.00 49.88 181 ARG A CA 1
ATOM 1343 C C . ARG A 1 181 ? -16.956 10.305 36.992 1.00 49.88 181 ARG A C 1
ATOM 1345 O O . ARG A 1 181 ? -17.873 11.042 37.334 1.00 49.88 181 ARG A O 1
ATOM 1352 N N . SER A 1 182 ? -16.910 9.030 37.359 1.00 45.59 182 SER A N 1
ATOM 1353 C CA . SER A 1 182 ? -17.858 8.446 38.312 1.00 45.59 182 SER A CA 1
ATOM 1354 C C . SER A 1 182 ? -17.319 8.567 39.739 1.00 45.59 182 SER A C 1
ATOM 1356 O O . SER A 1 182 ? -16.913 7.577 40.344 1.00 45.59 182 SER A O 1
ATOM 1358 N N . ALA A 1 183 ? -17.297 9.789 40.279 1.00 44.53 183 ALA A N 1
ATOM 1359 C CA . ALA A 1 183 ? -17.325 9.952 41.730 1.00 44.53 183 ALA A CA 1
ATOM 1360 C C . ALA A 1 183 ? -18.717 9.497 42.213 1.00 44.53 183 ALA A C 1
ATOM 1362 O O . ALA A 1 183 ? -19.713 9.889 41.596 1.00 44.53 183 ALA A O 1
ATOM 1363 N N . PRO A 1 184 ? -18.831 8.653 43.253 1.00 47.50 184 PRO A N 1
ATOM 1364 C CA . PRO A 1 184 ? -20.133 8.234 43.751 1.00 47.50 184 PRO A CA 1
ATOM 1365 C C . PRO A 1 184 ? -20.914 9.467 44.214 1.00 47.50 184 PRO A C 1
ATOM 1367 O O . PRO A 1 184 ? -20.427 10.253 45.026 1.00 47.50 184 PRO A O 1
ATOM 1370 N N . ALA A 1 185 ? -22.139 9.623 43.705 1.00 54.06 185 ALA A N 1
ATOM 1371 C CA . ALA A 1 185 ? -23.119 10.618 44.141 1.00 54.06 185 ALA A CA 1
ATOM 1372 C C . ALA A 1 185 ? -23.658 10.275 45.545 1.00 54.06 185 ALA A C 1
ATOM 1374 O O . ALA A 1 185 ? -24.849 10.069 45.749 1.00 54.06 185 ALA A O 1
ATOM 1375 N N . SER A 1 186 ? -22.749 10.147 46.509 1.00 53.97 186 SER A N 1
ATOM 1376 C CA . SER A 1 186 ? -23.027 9.838 47.907 1.00 53.97 186 SER A CA 1
ATOM 1377 C C . SER A 1 186 ? -22.056 10.606 48.803 1.00 53.97 186 SER A C 1
ATOM 1379 O O . SER A 1 186 ? -21.377 10.037 49.651 1.00 53.97 186 SER A O 1
ATOM 1381 N N . 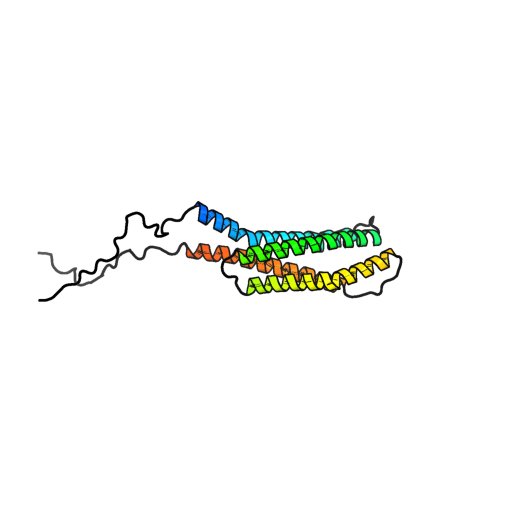VAL A 1 187 ? -21.993 11.924 48.618 1.00 51.81 187 VAL A N 1
ATOM 1382 C CA . VAL A 1 187 ? -21.630 12.837 49.704 1.00 51.81 187 VAL A CA 1
ATOM 1383 C C . VAL A 1 187 ? -22.784 13.814 49.869 1.00 51.81 187 VAL A C 1
ATOM 1385 O O . VAL A 1 187 ? -22.880 14.831 49.194 1.00 51.81 187 VAL A O 1
ATOM 1388 N N . ALA A 1 188 ? -23.686 13.392 50.750 1.00 48.81 188 ALA A N 1
ATOM 1389 C CA . ALA A 1 188 ? -24.391 14.217 51.715 1.00 48.81 188 ALA A CA 1
ATOM 1390 C C . ALA A 1 188 ? -25.110 15.464 51.179 1.00 48.81 188 ALA A C 1
ATOM 1392 O O . ALA A 1 188 ? -24.603 16.583 51.189 1.00 48.81 188 ALA A O 1
ATOM 1393 N N . SER A 1 189 ? -26.390 15.262 50.884 1.00 50.75 189 SER A N 1
ATOM 1394 C CA . SER A 1 189 ? -27.445 16.198 51.258 1.00 50.75 189 SER A CA 1
ATOM 1395 C C . SER A 1 189 ? -27.282 16.639 52.724 1.00 50.75 189 SER A C 1
ATOM 1397 O O . SER A 1 189 ? -27.710 15.935 53.639 1.00 50.75 189 SER A O 1
ATOM 1399 N N . LEU A 1 190 ? -26.667 17.797 52.956 1.00 53.94 190 LEU A N 1
ATOM 1400 C CA . LEU A 1 190 ? -26.848 18.553 54.192 1.00 53.94 190 LEU A CA 1
ATOM 1401 C C . LEU A 1 190 ? -27.930 19.609 53.932 1.00 53.94 190 LEU A C 1
ATOM 1403 O O . LEU A 1 190 ? -27.709 20.494 53.104 1.00 53.94 190 LEU A O 1
ATOM 1407 N N . PRO A 1 191 ? -29.096 19.551 54.596 1.00 52.19 191 PRO A N 1
ATOM 1408 C CA . PRO A 1 191 ? -30.000 20.687 54.615 1.00 52.19 191 PRO A CA 1
ATOM 1409 C C . PRO A 1 191 ? -29.382 21.772 55.506 1.00 52.19 191 PRO A C 1
ATOM 1411 O O . PRO A 1 191 ? -29.337 21.642 56.726 1.00 52.19 191 PRO A O 1
ATOM 1414 N N . SER A 1 192 ? -28.881 22.848 54.902 1.00 58.41 192 SER A N 1
ATOM 1415 C CA . SER A 1 192 ? -28.522 24.071 55.622 1.00 58.41 192 SER A CA 1
ATOM 1416 C C . SER A 1 192 ? -29.794 24.882 55.889 1.00 58.41 192 SER A C 1
ATOM 1418 O O . SER A 1 192 ? -30.055 25.878 55.215 1.00 58.41 192 SER A O 1
ATOM 1420 N N . ASP A 1 193 ? -30.620 24.405 56.821 1.00 60.38 193 ASP A N 1
ATOM 1421 C CA . ASP A 1 193 ? -31.745 25.165 57.366 1.00 60.38 193 ASP A CA 1
ATOM 1422 C C . ASP A 1 193 ? -31.212 26.186 58.397 1.00 60.38 193 ASP A C 1
ATOM 1424 O O . ASP A 1 193 ? -30.646 25.781 59.419 1.00 60.38 193 ASP A O 1
ATOM 1428 N N . PRO A 1 194 ? -31.349 27.507 58.169 1.00 55.91 194 PRO A N 1
ATOM 1429 C CA . PRO A 1 194 ? -30.886 28.532 59.104 1.00 55.91 194 PRO A CA 1
ATOM 1430 C C . PRO A 1 194 ? -31.723 28.633 60.396 1.00 55.91 194 PRO A C 1
ATOM 1432 O O . PRO A 1 194 ? -31.388 29.438 61.267 1.00 55.91 194 PRO A O 1
ATOM 1435 N N . ALA A 1 195 ? -32.793 27.844 60.561 1.00 52.50 195 ALA A N 1
ATOM 1436 C CA . ALA A 1 195 ? -33.672 27.913 61.731 1.00 52.50 195 ALA A CA 1
ATOM 1437 C C . ALA A 1 195 ? -33.203 27.093 62.954 1.00 52.50 195 ALA A C 1
ATOM 1439 O O . ALA A 1 195 ? -33.684 27.333 64.060 1.00 52.50 195 ALA A O 1
ATOM 1440 N N . ALA A 1 196 ? -32.243 26.172 62.806 1.00 51.47 196 ALA A N 1
ATOM 1441 C CA . ALA A 1 196 ? -31.840 25.248 63.880 1.00 51.47 196 ALA A CA 1
ATOM 1442 C C . ALA A 1 196 ? -30.841 25.823 64.917 1.00 51.47 196 ALA A C 1
ATOM 1444 O O . ALA A 1 196 ? -30.375 25.095 65.789 1.00 51.47 196 ALA A O 1
ATOM 1445 N N . LEU A 1 197 ? -30.498 27.117 64.841 1.00 50.28 197 LEU A N 1
ATOM 1446 C CA . LEU A 1 197 ? -29.444 27.754 65.656 1.00 50.28 197 LEU A CA 1
ATOM 1447 C C . LEU A 1 197 ? -29.942 28.799 66.673 1.00 50.28 197 LEU A C 1
ATOM 1449 O O . LEU A 1 197 ? -29.151 29.590 67.185 1.00 50.28 197 LEU A O 1
ATOM 1453 N N . ARG A 1 198 ? -31.234 28.818 67.018 1.00 58.88 198 ARG A N 1
ATOM 1454 C CA . ARG A 1 198 ? -31.738 29.620 68.149 1.00 58.88 198 ARG A CA 1
ATOM 1455 C C . ARG A 1 198 ? -32.370 28.714 69.199 1.00 58.88 198 ARG A C 1
ATOM 1457 O O . ARG A 1 198 ? -33.194 27.884 68.851 1.00 58.88 198 ARG A O 1
ATOM 1464 N N . PHE A 1 199 ? -32.023 28.972 70.462 1.00 53.41 199 PHE A N 1
ATOM 1465 C CA . PHE A 1 199 ? -32.395 28.271 71.703 1.00 53.41 199 PHE A CA 1
ATOM 1466 C C . PHE A 1 199 ? -31.454 27.152 72.165 1.00 53.41 199 PHE A C 1
ATOM 1468 O O . PHE A 1 199 ? -31.775 25.975 72.073 1.00 53.41 199 PHE A O 1
ATOM 1475 N N . GLN A 1 200 ? -30.347 27.547 72.799 1.00 48.78 200 GLN A N 1
ATOM 1476 C CA . GLN A 1 200 ? -30.076 27.183 74.197 1.00 48.78 200 GLN A CA 1
ATOM 1477 C C . GLN A 1 200 ? -28.953 28.074 74.749 1.00 48.78 200 GLN A C 1
ATOM 1479 O O . GLN A 1 200 ? -27.843 28.089 74.228 1.00 48.78 200 GLN A O 1
ATOM 1484 N N . GLY A 1 201 ? -29.280 28.859 75.773 1.00 45.06 201 GLY A N 1
ATOM 1485 C CA . GLY A 1 201 ? -28.377 29.802 76.426 1.00 45.06 201 GLY A CA 1
ATOM 1486 C C . GLY A 1 201 ? -29.112 30.586 77.509 1.00 45.06 201 GLY A C 1
ATOM 1487 O O . GLY A 1 201 ? -29.429 31.754 77.309 1.00 45.06 201 GLY A O 1
ATOM 1488 N N . ASN A 1 202 ? -29.429 29.901 78.609 1.00 42.00 202 ASN A N 1
ATOM 1489 C CA . ASN A 1 202 ? -29.581 30.470 79.948 1.00 42.00 202 ASN A CA 1
ATOM 1490 C C . ASN A 1 202 ? -28.756 29.597 80.890 1.00 42.00 202 ASN A C 1
ATOM 1492 O O . ASN A 1 202 ? -28.904 28.359 80.765 1.00 42.00 202 ASN A O 1
#

Sequence (202 aa):
MSHQHGNLGPSRGPFQNDGSVPQPGIEAARGVQRLFLPFVAILWLGLLLGVSFLATPVKFEAVSLALPVALDVGRVTFALLAKVEWLFTATIVVAILLSPPPRLLRWSCFGALTLVLLVQALWLLPALDARVAAILAGGAVAPTNHHLLYVVAELAKALALLTLSGEALWSLSGRNAGCGRSAPASVASLPSDPAALRFQGN

Foldseek 3Di:
DDDDDDDDDDDDDPDDPPVPDDDVVVVVVVVVLLVQQLVLLVVLLVVLCCVPVPVLVVLVVPPPDDPLNSLVVVLVSVVVNLVVLVVSLVSNVVSCVPDPPDDPLLVVLSVLSVVLSCCCVVPLSVVSVVVSVCVNVVHDDDDDCSVVVVVVSSVSNSVSSVSNSVVSVVVVVVVVVVVPPPDDPPDDDDPPDVPPPDDDDD